Protein AF-A0A177CTR8-F1 (afdb_monomer_lite)

Structure (mmCIF, N/CA/C/O backbone):
data_AF-A0A177CTR8-F1
#
_entry.id   AF-A0A177CTR8-F1
#
loop_
_atom_site.group_PDB
_atom_site.id
_atom_site.type_symbol
_atom_site.label_atom_id
_atom_site.label_alt_id
_atom_site.label_comp_id
_atom_site.label_asym_id
_atom_site.label_entity_id
_atom_site.label_seq_id
_atom_site.pdbx_PDB_ins_code
_atom_site.Cartn_x
_atom_site.Cartn_y
_atom_site.Cartn_z
_atom_site.occupancy
_atom_site.B_iso_or_equiv
_atom_site.auth_seq_id
_atom_site.auth_comp_id
_atom_site.auth_asym_id
_atom_site.auth_atom_id
_atom_site.pdbx_PDB_model_num
ATOM 1 N N . MET A 1 1 ? 15.525 -10.770 25.188 1.00 41.91 1 MET A N 1
ATOM 2 C CA . MET A 1 1 ? 14.338 -11.305 24.487 1.00 41.91 1 MET A CA 1
ATOM 3 C C . MET A 1 1 ? 14.852 -12.092 23.298 1.00 41.91 1 MET A C 1
ATOM 5 O O . MET A 1 1 ? 15.581 -11.518 22.503 1.00 41.91 1 MET A O 1
ATOM 9 N N . GLY A 1 2 ? 14.626 -13.407 23.264 1.00 43.25 2 GLY A N 1
ATOM 10 C CA . GLY A 1 2 ? 15.139 -14.265 22.193 1.00 43.25 2 GLY A CA 1
ATOM 11 C C . GLY A 1 2 ? 14.388 -13.997 20.893 1.00 43.25 2 GLY A C 1
ATOM 12 O O . GLY A 1 2 ? 13.162 -14.033 20.890 1.00 43.25 2 GLY A O 1
ATOM 13 N N . SER A 1 3 ? 15.123 -13.700 19.820 1.00 42.25 3 SER A N 1
ATOM 14 C CA . SER A 1 3 ? 14.582 -13.642 18.462 1.00 42.25 3 SER A CA 1
ATOM 15 C C . SER A 1 3 ? 14.074 -15.038 18.101 1.00 42.25 3 SER A C 1
ATOM 17 O O . SER A 1 3 ? 14.869 -15.968 17.951 1.00 42.25 3 SER A O 1
ATOM 19 N N . LEU A 1 4 ? 12.752 -15.217 18.066 1.00 45.62 4 LEU A N 1
ATOM 20 C CA . LEU A 1 4 ? 12.145 -16.454 17.583 1.00 45.62 4 LEU A CA 1
ATOM 21 C C . LEU A 1 4 ? 12.487 -16.583 16.096 1.00 45.62 4 LEU A C 1
ATOM 23 O O . LEU A 1 4 ? 12.184 -15.675 15.313 1.00 45.62 4 LEU A O 1
ATOM 27 N N . ARG A 1 5 ? 13.137 -17.696 15.730 1.00 48.59 5 ARG A N 1
ATOM 28 C CA . ARG A 1 5 ? 13.478 -18.020 14.340 1.00 48.59 5 ARG A CA 1
ATOM 29 C C . ARG A 1 5 ? 12.219 -17.930 13.476 1.00 48.59 5 ARG A C 1
ATOM 31 O O . ARG A 1 5 ? 11.154 -18.395 13.878 1.00 48.59 5 ARG A O 1
ATOM 38 N N . LEU A 1 6 ? 12.357 -17.302 12.307 1.00 50.59 6 LEU A N 1
ATOM 39 C CA . LEU A 1 6 ? 11.278 -17.082 11.335 1.00 50.59 6 LEU A CA 1
ATOM 40 C C . LEU A 1 6 ? 10.520 -18.384 11.008 1.00 50.59 6 LEU A C 1
ATOM 42 O O . LEU A 1 6 ? 9.308 -18.353 10.830 1.00 50.59 6 LEU A O 1
ATOM 46 N N . ASP A 1 7 ? 11.218 -19.517 11.055 1.00 44.97 7 ASP A N 1
ATOM 47 C CA . ASP A 1 7 ? 10.747 -20.860 10.700 1.00 44.97 7 ASP A CA 1
ATOM 48 C C . ASP A 1 7 ? 9.662 -21.432 11.645 1.00 44.97 7 ASP A C 1
ATOM 50 O O . ASP A 1 7 ? 8.918 -22.329 11.257 1.00 44.97 7 ASP A O 1
ATOM 54 N N . GLU A 1 8 ? 9.533 -20.918 12.878 1.00 47.25 8 GLU A N 1
ATOM 55 C CA . GLU A 1 8 ? 8.491 -21.337 13.841 1.00 47.25 8 GLU A CA 1
ATOM 56 C C . GLU A 1 8 ? 7.219 -20.473 13.782 1.00 47.25 8 GLU A C 1
ATOM 58 O O . GLU A 1 8 ? 6.214 -20.770 14.438 1.00 47.25 8 GLU A O 1
ATOM 63 N N . ARG A 1 9 ? 7.216 -19.400 12.983 1.00 54.41 9 ARG A N 1
ATOM 64 C CA . ARG A 1 9 ? 6.023 -18.576 12.757 1.00 54.41 9 ARG A CA 1
ATOM 65 C C . ARG A 1 9 ? 5.163 -19.307 11.737 1.00 54.41 9 ARG A C 1
ATOM 67 O O . ARG A 1 9 ? 5.423 -19.177 10.551 1.00 54.41 9 ARG A O 1
ATOM 74 N N . GLY A 1 10 ? 4.184 -20.084 12.216 1.00 46.47 10 GLY A N 1
ATOM 75 C CA . GLY A 1 10 ? 3.237 -20.873 11.414 1.00 46.47 10 GLY A CA 1
ATOM 76 C C . GLY A 1 10 ? 3.102 -20.361 9.982 1.00 46.47 10 GLY A C 1
ATOM 77 O O . GLY A 1 10 ? 2.562 -19.276 9.765 1.00 46.47 10 GLY A O 1
ATOM 78 N N . VAL A 1 11 ? 3.698 -21.125 9.065 1.00 40.34 11 VAL A N 1
ATOM 79 C CA . VAL A 1 11 ? 3.915 -20.802 7.657 1.00 40.34 11 VAL A CA 1
ATOM 80 C C . VAL A 1 11 ? 2.638 -20.216 7.061 1.00 40.34 11 VAL A C 1
ATOM 82 O O . VAL A 1 11 ? 1.641 -20.908 6.865 1.00 40.34 11 VAL A O 1
ATOM 85 N N . THR A 1 12 ? 2.650 -18.912 6.809 1.00 54.19 12 THR A N 1
ATOM 86 C CA . THR A 1 12 ? 1.655 -18.281 5.947 1.00 54.19 12 THR A CA 1
ATOM 87 C C . THR A 1 12 ? 2.310 -18.180 4.575 1.00 54.19 12 THR A C 1
ATOM 89 O O . THR A 1 12 ? 2.972 -17.195 4.280 1.00 54.19 12 THR A O 1
ATOM 92 N N . ASP A 1 13 ? 2.161 -19.226 3.753 1.00 66.62 13 ASP A N 1
ATOM 93 C CA . ASP A 1 13 ? 2.791 -19.402 2.422 1.00 66.62 13 ASP A CA 1
ATOM 94 C C . ASP A 1 13 ? 2.473 -18.295 1.388 1.00 66.62 13 ASP A C 1
ATOM 96 O O . ASP A 1 13 ? 2.841 -18.391 0.220 1.00 66.62 13 ASP A O 1
ATOM 100 N N . TYR A 1 14 ? 1.762 -17.237 1.776 1.00 85.06 14 TYR A N 1
ATOM 101 C CA . TYR A 1 14 ? 1.274 -16.221 0.849 1.00 85.06 14 TYR A CA 1
ATOM 102 C C . TYR A 1 14 ? 2.347 -15.209 0.446 1.00 85.06 14 TYR A C 1
ATOM 104 O O . TYR A 1 14 ? 2.361 -14.767 -0.703 1.00 85.06 14 TYR A O 1
ATOM 112 N N . PHE A 1 15 ? 3.241 -14.836 1.368 1.00 92.88 15 PHE A N 1
ATOM 113 C CA . PHE A 1 15 ? 4.254 -13.813 1.115 1.00 92.88 15 PHE A CA 1
ATOM 114 C C . PHE A 1 15 ? 5.613 -14.224 1.677 1.00 92.88 15 PHE A C 1
ATOM 116 O O . PHE A 1 15 ? 5.735 -14.611 2.836 1.00 92.88 15 PHE A O 1
ATOM 123 N N . ASP A 1 16 ? 6.641 -14.086 0.849 1.00 93.12 16 ASP A N 1
ATOM 124 C CA . ASP A 1 16 ? 8.035 -14.242 1.225 1.00 93.12 16 ASP A CA 1
ATOM 125 C C . ASP A 1 16 ? 8.561 -12.911 1.768 1.00 93.12 16 ASP A C 1
ATOM 127 O O . ASP A 1 16 ? 8.635 -11.907 1.056 1.00 93.12 16 ASP A O 1
ATOM 131 N N . SER A 1 17 ? 8.968 -12.903 3.037 1.00 91.88 17 SER A N 1
ATOM 132 C CA . SER A 1 17 ? 9.530 -11.714 3.679 1.00 91.88 17 SER A CA 1
ATOM 133 C C . SER A 1 17 ? 10.844 -11.240 3.051 1.00 91.88 17 SER A C 1
ATOM 135 O O . SER A 1 17 ? 11.246 -10.108 3.320 1.00 91.88 17 SER A O 1
ATOM 137 N N . HIS A 1 18 ? 11.512 -12.082 2.255 1.00 91.69 18 HIS A N 1
ATOM 138 C CA . HIS A 1 18 ? 12.750 -11.775 1.528 1.00 91.69 18 HIS A CA 1
ATOM 139 C C . HIS A 1 18 ? 12.497 -11.255 0.110 1.00 91.69 18 HIS A C 1
ATOM 141 O O . HIS A 1 18 ? 13.439 -11.041 -0.644 1.00 91.69 18 HIS A O 1
ATOM 147 N N . SER A 1 19 ? 11.240 -11.017 -0.255 1.00 94.00 19 SER A N 1
ATOM 148 C CA . SER A 1 19 ? 10.868 -10.485 -1.558 1.00 94.00 19 SER A CA 1
ATOM 149 C C . SER A 1 19 ? 10.281 -9.078 -1.433 1.00 94.00 19 SER A C 1
ATOM 151 O O . SER A 1 19 ? 9.588 -8.745 -0.467 1.00 94.00 19 SER A O 1
ATOM 153 N N . PHE A 1 20 ? 10.526 -8.245 -2.445 1.00 95.00 20 PHE A N 1
ATOM 154 C CA . PHE A 1 20 ? 9.774 -7.008 -2.640 1.00 95.00 20 PHE A CA 1
ATOM 155 C C . PHE A 1 20 ? 8.562 -7.243 -3.528 1.00 95.00 20 PHE A C 1
ATOM 157 O O . PHE A 1 20 ? 8.603 -8.014 -4.486 1.00 95.00 20 PHE A O 1
ATOM 164 N N . TYR A 1 21 ? 7.500 -6.512 -3.228 1.00 96.56 21 TYR A N 1
ATOM 165 C CA . TYR A 1 21 ? 6.224 -6.568 -3.911 1.00 96.56 21 TYR A CA 1
ATOM 166 C C . TYR A 1 21 ? 5.848 -5.195 -4.451 1.00 96.56 21 TYR A C 1
ATOM 168 O O . TYR A 1 21 ? 6.150 -4.165 -3.846 1.00 96.56 21 TYR A O 1
ATOM 176 N N . ARG A 1 22 ? 5.136 -5.197 -5.573 1.00 96.06 22 ARG A N 1
ATOM 177 C CA . ARG A 1 22 ? 4.414 -4.044 -6.108 1.00 96.06 22 ARG A CA 1
ATOM 178 C C . ARG A 1 22 ? 2.923 -4.274 -5.943 1.00 96.06 22 ARG A C 1
ATOM 180 O O . ARG A 1 22 ? 2.436 -5.385 -6.149 1.00 96.06 22 ARG A O 1
ATOM 187 N N . PHE A 1 23 ? 2.217 -3.215 -5.578 1.00 97.44 23 PHE A N 1
ATOM 188 C CA . PHE A 1 23 ? 0.780 -3.233 -5.343 1.00 97.44 23 PHE A CA 1
ATOM 189 C C . PHE A 1 23 ? 0.105 -2.558 -6.530 1.00 97.44 23 PHE A C 1
ATOM 191 O O . PHE A 1 23 ? 0.207 -1.343 -6.690 1.00 97.44 23 PHE A O 1
ATOM 198 N N . HIS A 1 24 ? -0.568 -3.348 -7.355 1.00 96.56 24 HIS A N 1
ATOM 199 C CA . HIS A 1 24 ? -1.313 -2.886 -8.516 1.00 96.56 24 HIS A CA 1
ATOM 200 C C . HIS A 1 24 ? -2.795 -2.855 -8.174 1.00 96.56 24 HIS A C 1
ATOM 202 O O . HIS A 1 24 ? -3.354 -3.825 -7.661 1.00 96.56 24 HIS A O 1
ATOM 208 N N . HIS A 1 25 ? -3.467 -1.753 -8.475 1.00 95.69 25 HIS A N 1
ATOM 209 C CA . HIS A 1 25 ? -4.914 -1.724 -8.324 1.00 95.69 25 HIS A CA 1
ATOM 210 C C . HIS A 1 25 ? -5.571 -2.468 -9.492 1.00 95.69 25 HIS A C 1
ATOM 212 O O . HIS A 1 25 ? -5.227 -2.226 -10.651 1.00 95.69 25 HIS A O 1
ATOM 218 N N . ARG A 1 26 ? -6.565 -3.329 -9.229 1.00 94.31 26 ARG A N 1
ATOM 219 C CA . ARG A 1 26 ? -7.184 -4.165 -10.277 1.00 94.31 26 ARG A CA 1
ATOM 220 C C . ARG A 1 26 ? -7.717 -3.358 -11.464 1.00 94.31 26 ARG A C 1
ATOM 222 O O . ARG A 1 26 ? -7.512 -3.748 -12.608 1.00 94.31 26 ARG A O 1
ATOM 229 N N . ASN A 1 27 ? -8.368 -2.224 -11.202 1.00 93.81 27 ASN A N 1
ATOM 230 C CA . ASN A 1 27 ? -8.943 -1.385 -12.264 1.00 93.81 27 ASN A CA 1
ATOM 231 C C . ASN A 1 27 ? -7.911 -0.445 -12.909 1.00 93.81 27 ASN A C 1
ATOM 233 O O . ASN A 1 27 ? -8.238 0.268 -13.855 1.00 93.81 27 ASN A O 1
ATOM 237 N N . ARG A 1 28 ? -6.680 -0.405 -12.384 1.00 94.69 28 ARG A N 1
ATOM 238 C CA . ARG A 1 28 ? -5.567 0.405 -12.894 1.00 94.69 28 ARG A CA 1
ATOM 239 C C . ARG A 1 28 ? -4.270 -0.419 -12.870 1.00 94.69 28 ARG A C 1
ATOM 241 O O . ARG A 1 28 ? -3.342 -0.080 -12.143 1.00 94.69 28 ARG A O 1
ATOM 248 N N . PRO A 1 29 ? -4.180 -1.503 -13.663 1.00 94.00 29 PRO A N 1
ATOM 249 C CA . PRO A 1 29 ? -3.076 -2.465 -13.569 1.00 94.00 29 PRO A CA 1
ATOM 250 C C . PRO A 1 29 ? -1.707 -1.866 -13.928 1.00 94.00 29 PRO A C 1
ATOM 252 O O . PRO A 1 29 ? -0.675 -2.399 -13.535 1.00 94.00 29 PRO A O 1
ATOM 255 N N . ASN A 1 30 ? -1.688 -0.741 -14.647 1.00 95.00 30 ASN A N 1
ATOM 256 C CA . ASN A 1 30 ? -0.463 -0.033 -15.026 1.00 95.00 30 ASN A CA 1
ATOM 257 C C . ASN A 1 30 ? 0.005 0.983 -13.972 1.00 95.00 30 ASN A C 1
ATOM 259 O O . ASN A 1 30 ? 0.997 1.677 -14.206 1.00 95.00 30 ASN A O 1
ATOM 26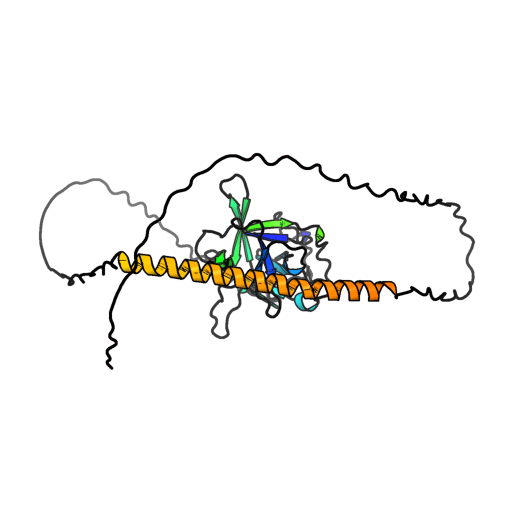3 N N . GLU A 1 31 ? -0.712 1.112 -12.856 1.00 95.56 31 GLU A N 1
ATOM 264 C CA . GLU A 1 31 ? -0.355 1.994 -11.749 1.00 95.56 31 GLU A CA 1
ATOM 265 C C . GLU A 1 31 ? 0.045 1.173 -10.523 1.00 95.56 31 GLU A C 1
ATOM 267 O O . GLU A 1 31 ? -0.577 0.151 -10.218 1.00 95.56 31 GLU A O 1
ATOM 272 N N . THR A 1 32 ? 1.081 1.629 -9.822 1.00 96.31 32 THR A N 1
ATOM 273 C CA . THR A 1 32 ? 1.591 1.010 -8.595 1.00 96.31 32 THR A CA 1
ATOM 274 C C . THR A 1 32 ? 1.430 1.951 -7.411 1.00 96.31 32 THR A C 1
ATOM 276 O O . THR A 1 32 ? 1.483 3.170 -7.567 1.00 96.31 32 THR A O 1
ATOM 279 N N . LEU A 1 33 ? 1.233 1.376 -6.223 1.00 96.62 33 LEU A N 1
ATOM 280 C CA . LEU A 1 33 ? 1.309 2.105 -4.959 1.00 96.62 33 LEU A CA 1
ATOM 281 C C . LEU A 1 33 ? 2.755 2.550 -4.704 1.00 96.62 33 LEU A C 1
ATOM 283 O O . LEU A 1 33 ? 3.663 1.713 -4.736 1.00 96.62 33 LEU A O 1
ATOM 287 N N . LEU A 1 34 ? 2.972 3.819 -4.370 1.00 95.12 34 LEU A N 1
ATOM 288 C CA . LEU A 1 34 ? 4.293 4.347 -4.015 1.00 95.12 34 LEU A CA 1
ATOM 289 C C . LEU A 1 34 ? 4.252 5.364 -2.887 1.00 95.12 34 LEU A C 1
ATOM 291 O O . LEU A 1 34 ? 3.217 5.952 -2.592 1.00 95.12 34 LEU A O 1
ATOM 295 N N . ILE A 1 35 ? 5.426 5.632 -2.330 1.00 93.31 35 ILE A N 1
ATOM 296 C CA . ILE A 1 35 ? 5.652 6.789 -1.465 1.00 93.31 35 ILE A CA 1
ATOM 297 C C . ILE A 1 35 ? 5.981 8.013 -2.314 1.00 93.31 35 ILE A C 1
ATOM 299 O O . ILE A 1 35 ? 6.920 7.974 -3.115 1.00 93.31 35 ILE A O 1
ATOM 303 N N . THR A 1 36 ? 5.254 9.106 -2.102 1.00 90.56 36 THR A N 1
ATOM 304 C CA . THR A 1 36 ? 5.582 10.421 -2.658 1.00 90.56 36 THR A CA 1
ATOM 305 C C . THR A 1 36 ? 6.572 11.166 -1.764 1.00 90.56 36 THR A C 1
ATOM 307 O O . THR A 1 36 ? 6.562 11.017 -0.541 1.00 90.56 36 THR A O 1
ATOM 310 N N . ASP A 1 37 ? 7.420 11.998 -2.366 1.00 78.88 37 ASP A N 1
ATOM 311 C CA . ASP A 1 37 ? 8.443 12.754 -1.642 1.00 78.88 37 ASP A CA 1
ATOM 312 C C . ASP A 1 37 ? 7.850 13.651 -0.531 1.00 78.88 37 ASP A C 1
ATOM 314 O O . ASP A 1 37 ? 6.757 14.198 -0.668 1.00 78.88 37 ASP A O 1
ATOM 318 N N . GLY A 1 38 ? 8.605 13.851 0.557 1.00 75.56 38 GLY A N 1
ATOM 319 C CA . GLY A 1 38 ? 8.343 14.884 1.571 1.00 75.56 38 GLY A CA 1
ATOM 320 C C . GLY A 1 38 ? 7.803 14.360 2.900 1.00 75.56 38 GLY A C 1
ATOM 321 O O . GLY A 1 38 ? 8.522 14.410 3.893 1.00 75.56 38 GLY A O 1
ATOM 322 N N . ASP A 1 39 ? 6.582 13.820 2.910 1.00 86.06 39 ASP A N 1
ATOM 323 C CA . ASP A 1 39 ? 5.820 13.613 4.159 1.00 86.06 39 ASP A CA 1
ATOM 324 C C . ASP A 1 39 ? 5.376 12.160 4.410 1.00 86.06 39 ASP A C 1
ATOM 326 O O . ASP A 1 39 ? 4.610 11.882 5.334 1.00 86.06 39 ASP A O 1
ATOM 330 N N . GLY A 1 40 ? 5.847 11.211 3.595 1.00 90.62 40 GLY A N 1
ATOM 331 C CA . GLY A 1 40 ? 5.395 9.815 3.681 1.00 90.62 40 GLY A CA 1
ATOM 332 C C . GLY A 1 40 ? 3.990 9.604 3.143 1.00 90.62 40 GLY A C 1
ATOM 333 O O . GLY A 1 40 ? 3.383 8.569 3.407 1.00 90.62 40 GLY A O 1
ATOM 334 N N . ASP A 1 41 ? 3.478 10.566 2.383 1.00 94.06 41 ASP A N 1
ATOM 335 C CA . ASP A 1 41 ? 2.244 10.398 1.638 1.00 94.06 41 ASP A CA 1
ATOM 336 C C . ASP A 1 41 ? 2.389 9.275 0.607 1.00 94.06 41 ASP A C 1
ATOM 338 O O . ASP A 1 41 ? 3.485 8.948 0.139 1.00 94.06 41 ASP A O 1
ATOM 342 N N . VAL A 1 42 ? 1.262 8.639 0.310 1.00 95.06 42 VAL A N 1
ATOM 343 C CA . VAL A 1 42 ? 1.188 7.482 -0.575 1.00 95.06 42 VAL A CA 1
ATOM 344 C C . VAL A 1 42 ? 0.223 7.796 -1.702 1.00 95.06 42 VAL A C 1
ATOM 346 O O . VAL A 1 42 ? -0.858 8.340 -1.469 1.00 95.06 42 VAL A O 1
ATOM 349 N N . ASP A 1 43 ? 0.623 7.450 -2.918 1.00 95.19 43 ASP A N 1
ATOM 350 C CA . ASP A 1 43 ? -0.139 7.735 -4.129 1.00 95.19 43 ASP A CA 1
ATOM 351 C C . ASP A 1 43 ? -0.056 6.570 -5.127 1.00 95.19 43 ASP A C 1
ATOM 353 O O . ASP A 1 43 ? 0.695 5.608 -4.926 1.00 95.19 43 ASP A O 1
ATOM 357 N N . MET A 1 44 ? -0.845 6.659 -6.194 1.00 95.25 44 MET A N 1
ATOM 358 C CA . MET A 1 44 ? -0.759 5.793 -7.366 1.00 95.25 44 MET A CA 1
ATOM 359 C C . MET A 1 44 ? -0.054 6.538 -8.497 1.00 95.25 44 MET A C 1
ATOM 361 O O . MET A 1 44 ? -0.444 7.646 -8.859 1.00 95.25 44 MET A O 1
ATOM 365 N N . MET A 1 45 ? 0.946 5.924 -9.127 1.00 92.31 45 MET A N 1
ATOM 366 C CA . MET A 1 45 ? 1.509 6.464 -10.369 1.00 92.31 45 MET A CA 1
ATOM 367 C C . MET A 1 45 ? 1.693 5.382 -11.413 1.00 92.31 45 MET A C 1
ATOM 369 O O . MET A 1 45 ? 1.820 4.201 -11.097 1.00 92.31 45 MET A O 1
ATOM 373 N N . THR A 1 46 ? 1.762 5.806 -12.674 1.00 90.75 46 THR A N 1
ATOM 374 C CA . THR A 1 46 ? 2.126 4.911 -13.767 1.00 90.75 46 THR A CA 1
ATOM 375 C C . THR A 1 46 ? 3.496 4.305 -13.506 1.00 90.75 46 THR A C 1
ATOM 377 O O . THR A 1 46 ? 4.458 5.027 -13.236 1.00 90.75 46 THR A O 1
ATOM 380 N N . PHE A 1 47 ? 3.548 2.985 -13.640 1.00 78.38 47 PHE A N 1
ATOM 381 C CA . PHE A 1 47 ? 4.728 2.157 -13.477 1.00 78.38 47 PHE A CA 1
ATOM 382 C C . PHE A 1 47 ? 6.018 2.839 -13.964 1.00 78.38 47 PHE A C 1
ATOM 384 O O . PHE A 1 47 ? 6.144 3.234 -15.128 1.00 78.38 47 PHE A O 1
ATOM 391 N N . ASN A 1 48 ? 6.990 2.948 -13.062 1.00 76.38 48 ASN A N 1
ATOM 392 C CA . ASN A 1 48 ? 8.345 3.393 -13.359 1.00 76.38 48 ASN A CA 1
ATOM 393 C C . ASN A 1 48 ? 9.316 2.556 -12.528 1.00 76.38 48 ASN A C 1
ATOM 395 O O . ASN A 1 48 ? 8.947 2.076 -11.472 1.00 76.38 48 ASN A O 1
ATOM 399 N N . ILE A 1 49 ? 10.567 2.421 -12.956 1.00 74.94 49 ILE A N 1
ATOM 400 C CA . ILE A 1 49 ? 11.602 1.612 -12.293 1.00 74.94 49 ILE A CA 1
ATOM 401 C C . ILE A 1 49 ? 12.147 2.342 -11.045 1.00 74.94 49 ILE A C 1
ATOM 403 O O . ILE A 1 49 ? 13.352 2.540 -10.893 1.00 74.94 49 ILE A O 1
ATOM 407 N N . SER A 1 50 ? 11.254 2.834 -10.184 1.00 83.12 50 SER A N 1
ATOM 408 C CA . SER A 1 50 ? 11.594 3.574 -8.971 1.00 83.12 50 SER A CA 1
ATOM 409 C C . SER A 1 50 ? 11.751 2.626 -7.785 1.00 83.12 50 SER A C 1
ATOM 411 O O . SER A 1 50 ? 11.103 1.587 -7.697 1.00 83.12 50 SER A O 1
ATOM 413 N N . SER A 1 51 ? 12.588 3.005 -6.824 1.00 88.06 51 SER A N 1
ATOM 414 C CA . SER A 1 51 ? 12.673 2.334 -5.527 1.00 88.06 51 SER A CA 1
ATOM 415 C C . SER A 1 51 ? 11.386 2.497 -4.707 1.00 88.06 51 SER A C 1
ATOM 417 O O . SER A 1 51 ? 11.029 1.581 -3.972 1.00 88.06 51 SER A O 1
ATOM 419 N N . SER A 1 52 ? 10.669 3.614 -4.869 1.00 91.12 52 SER A N 1
ATOM 420 C CA . SER A 1 52 ? 9.519 4.014 -4.038 1.00 91.12 52 SER A CA 1
ATOM 421 C C . SER A 1 52 ? 8.248 3.170 -4.197 1.00 91.12 52 SER A C 1
ATOM 423 O O . SER A 1 52 ? 7.343 3.297 -3.379 1.00 91.12 52 SER A O 1
ATOM 425 N N . GLU A 1 53 ? 8.175 2.319 -5.221 1.00 93.62 53 GLU A N 1
ATOM 426 C CA . GLU A 1 53 ? 7.046 1.410 -5.491 1.00 93.62 53 GLU A CA 1
ATOM 427 C C . GLU A 1 53 ? 7.263 -0.015 -4.951 1.00 93.62 53 GLU A C 1
ATOM 429 O O . GLU A 1 53 ? 6.417 -0.891 -5.136 1.00 93.62 53 GLU A O 1
ATOM 434 N N . ASN A 1 54 ? 8.411 -0.272 -4.315 1.00 94.62 54 ASN A N 1
ATOM 435 C CA . ASN A 1 54 ? 8.766 -1.591 -3.805 1.00 94.62 54 ASN A CA 1
ATOM 436 C C . ASN A 1 54 ? 8.466 -1.679 -2.315 1.00 94.62 54 ASN A C 1
ATOM 438 O O . ASN A 1 54 ? 8.914 -0.847 -1.524 1.00 94.62 54 ASN A O 1
ATOM 442 N N . TRP A 1 55 ? 7.745 -2.724 -1.933 1.00 96.19 55 TRP A N 1
ATOM 443 C CA . TRP A 1 55 ? 7.247 -2.912 -0.580 1.00 96.19 55 TRP A CA 1
ATOM 444 C C . TRP A 1 55 ? 7.593 -4.309 -0.080 1.00 96.19 55 TRP A C 1
ATOM 446 O O . TRP A 1 55 ? 7.302 -5.306 -0.733 1.00 96.19 55 TRP A O 1
ATOM 456 N N . GLN A 1 56 ? 8.209 -4.395 1.089 1.00 95.75 56 GLN A N 1
ATOM 457 C CA . GLN A 1 56 ? 8.388 -5.647 1.805 1.00 95.75 56 GLN A CA 1
ATOM 458 C C . GLN A 1 56 ? 7.131 -5.935 2.630 1.00 95.75 56 GLN A C 1
ATOM 460 O O . GLN A 1 56 ? 6.585 -5.047 3.294 1.00 95.75 56 GLN A O 1
ATOM 465 N N . ILE A 1 57 ? 6.702 -7.193 2.628 1.00 96.44 57 ILE A N 1
ATOM 466 C CA . ILE A 1 57 ? 5.579 -7.672 3.431 1.00 96.44 57 ILE A CA 1
ATOM 467 C C . ILE A 1 57 ? 6.146 -8.534 4.554 1.00 96.44 57 ILE A C 1
ATOM 469 O O . ILE A 1 57 ? 6.724 -9.590 4.314 1.00 96.44 57 ILE A O 1
ATOM 473 N N . TYR A 1 58 ? 6.011 -8.063 5.789 1.00 94.94 58 TYR A N 1
ATOM 474 C CA . TYR A 1 58 ? 6.610 -8.693 6.962 1.00 94.94 58 TYR A CA 1
ATOM 475 C C . TYR A 1 58 ? 5.535 -9.235 7.905 1.00 94.94 58 TYR A C 1
ATOM 477 O O . TYR A 1 58 ? 4.616 -8.507 8.280 1.00 94.94 58 TYR A O 1
ATOM 485 N N . TYR A 1 59 ? 5.652 -10.503 8.305 1.00 94.31 59 TYR A N 1
ATOM 486 C CA . TYR A 1 59 ? 4.691 -11.170 9.185 1.00 94.31 59 TYR A CA 1
ATOM 487 C C . TYR A 1 59 ? 5.175 -11.239 10.633 1.00 94.31 59 TYR A C 1
ATOM 489 O O . TYR A 1 59 ? 6.264 -11.742 10.931 1.00 94.31 59 TYR A O 1
ATOM 497 N N . GLN A 1 60 ? 4.320 -10.810 11.557 1.00 93.50 60 GLN A N 1
ATOM 498 C CA . GLN A 1 60 ? 4.567 -10.916 12.990 1.00 93.50 60 GLN A CA 1
ATOM 499 C C . GLN A 1 60 ? 3.243 -11.144 13.725 1.00 93.50 60 GLN A C 1
ATOM 501 O O . GLN A 1 60 ? 2.317 -10.342 13.636 1.00 93.50 60 GLN A O 1
ATOM 506 N N . GLN A 1 61 ? 3.165 -12.253 14.469 1.00 92.38 61 GLN A N 1
ATOM 507 C CA . GLN A 1 61 ? 2.069 -12.565 15.400 1.00 92.38 61 GLN A CA 1
ATOM 508 C C . GLN A 1 61 ? 0.650 -12.453 14.793 1.00 92.38 61 GLN A C 1
ATOM 510 O O . GLN A 1 61 ? -0.253 -11.874 15.396 1.00 92.38 61 GLN A O 1
ATOM 515 N N . GLY A 1 62 ? 0.420 -13.000 13.593 1.00 91.19 62 GLY A N 1
ATOM 516 C CA . GLY A 1 62 ? -0.919 -12.986 12.979 1.00 91.19 62 GLY A CA 1
ATOM 517 C C . GLY A 1 62 ? -1.290 -11.679 12.284 1.00 91.19 62 GLY A C 1
ATOM 518 O O . GLY A 1 62 ? -2.464 -11.465 11.968 1.00 91.19 62 GLY A O 1
ATOM 519 N N . ARG A 1 63 ? -0.327 -10.777 12.087 1.00 94.94 63 ARG A N 1
ATOM 520 C CA . ARG A 1 63 ? -0.515 -9.487 11.422 1.00 94.94 63 ARG A CA 1
ATOM 521 C C . ARG A 1 63 ? 0.618 -9.219 10.451 1.00 94.94 63 ARG A C 1
ATOM 523 O O . ARG A 1 63 ? 1.742 -9.688 10.633 1.00 94.94 63 ARG A O 1
ATOM 530 N N . TRP A 1 64 ? 0.296 -8.438 9.431 1.00 96.56 64 TRP A N 1
ATOM 531 C CA . TRP A 1 64 ? 1.231 -8.053 8.392 1.00 96.56 64 TRP A CA 1
ATOM 532 C C . TRP A 1 64 ? 1.642 -6.594 8.538 1.00 96.56 64 TRP A C 1
ATOM 534 O O . TRP A 1 64 ? 0.852 -5.737 8.933 1.00 96.56 64 TRP A O 1
ATOM 544 N N . PHE A 1 65 ? 2.884 -6.316 8.180 1.00 97.00 65 PHE A N 1
ATOM 545 C CA . PHE A 1 65 ? 3.493 -4.997 8.165 1.00 97.00 65 PHE A CA 1
ATOM 546 C C . PHE A 1 65 ? 3.971 -4.733 6.740 1.00 97.00 65 PHE A C 1
ATOM 548 O O . PHE A 1 65 ? 4.610 -5.593 6.137 1.00 97.00 65 PHE A O 1
ATOM 555 N N . ILE A 1 66 ? 3.658 -3.559 6.198 1.00 97.44 66 ILE A N 1
ATOM 556 C CA . ILE A 1 66 ? 4.026 -3.178 4.831 1.00 97.44 66 ILE A CA 1
ATOM 557 C C . ILE A 1 66 ? 5.135 -2.135 4.943 1.00 97.44 66 ILE A C 1
ATOM 559 O O . ILE A 1 66 ? 4.892 -1.015 5.396 1.00 97.44 66 ILE A O 1
ATOM 563 N N . ARG A 1 67 ? 6.365 -2.513 4.605 1.00 95.62 67 ARG A N 1
ATOM 564 C CA . ARG A 1 67 ? 7.566 -1.683 4.779 1.00 95.62 67 ARG A CA 1
ATOM 565 C C . ARG A 1 67 ? 8.051 -1.213 3.413 1.00 95.62 67 ARG A C 1
ATOM 567 O O . ARG A 1 67 ? 8.104 -2.029 2.497 1.00 95.62 67 ARG A O 1
ATOM 574 N N . PRO A 1 68 ? 8.392 0.064 3.231 1.00 94.31 68 PRO A N 1
ATOM 575 C CA . PRO A 1 68 ? 8.925 0.503 1.958 1.00 94.31 68 PRO A CA 1
ATOM 576 C C . PRO A 1 68 ? 10.351 0.018 1.744 1.00 94.31 68 PRO A C 1
ATOM 578 O O . PRO A 1 68 ? 11.121 -0.174 2.688 1.00 94.31 68 PRO A O 1
ATOM 581 N N . TYR A 1 69 ? 10.730 -0.107 0.481 1.00 90.25 69 TYR A N 1
ATOM 582 C CA . TYR A 1 69 ? 12.117 -0.285 0.103 1.00 90.25 69 TYR A CA 1
ATOM 583 C C . TYR A 1 69 ? 12.903 1.000 0.368 1.00 90.25 69 TYR A C 1
ATOM 585 O O . TYR A 1 69 ? 12.848 1.973 -0.386 1.00 90.25 69 TYR A O 1
ATOM 593 N N . ALA A 1 70 ? 13.681 0.996 1.442 1.00 80.19 70 ALA A N 1
ATOM 594 C CA . ALA A 1 70 ? 14.705 2.002 1.645 1.00 80.19 70 ALA A CA 1
ATOM 595 C C . ALA A 1 70 ? 15.948 1.605 0.832 1.00 80.19 70 ALA A C 1
ATOM 597 O O . ALA A 1 70 ? 16.719 0.734 1.210 1.00 80.19 70 ALA A O 1
ATOM 598 N N . SER A 1 71 ? 16.182 2.232 -0.320 1.00 76.44 71 SER A N 1
ATOM 599 C CA . SER A 1 71 ? 17.508 2.095 -0.941 1.00 76.44 71 SER A CA 1
ATOM 600 C C . SER A 1 71 ? 18.582 2.647 0.012 1.00 76.44 71 SER A C 1
ATOM 602 O O . SER A 1 71 ? 18.288 3.502 0.854 1.00 76.44 71 SER A O 1
ATOM 604 N N . SER A 1 72 ? 19.841 2.230 -0.143 1.00 60.56 72 SER A N 1
ATOM 605 C CA . SER A 1 72 ? 20.971 2.780 0.629 1.00 60.56 72 SER A CA 1
ATOM 606 C C . SER A 1 72 ? 21.058 4.312 0.576 1.00 60.56 72 SER A C 1
ATOM 608 O O . SER A 1 72 ? 21.559 4.937 1.508 1.00 60.56 72 SER A O 1
ATOM 610 N N . VAL A 1 73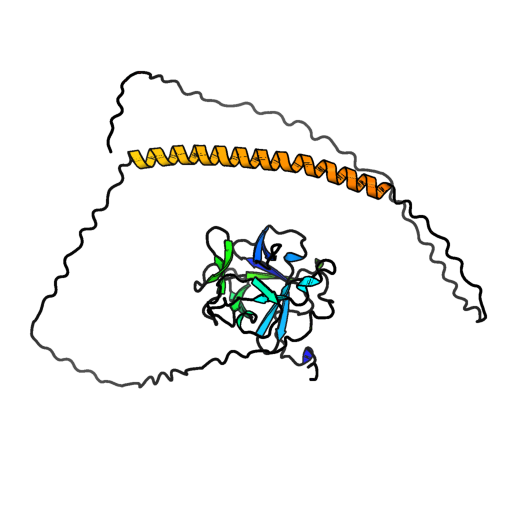 ? 20.531 4.920 -0.490 1.00 57.69 73 VAL A N 1
ATOM 611 C CA . VAL A 1 73 ? 20.508 6.371 -0.702 1.00 57.69 73 VAL A CA 1
ATOM 612 C C . VAL A 1 73 ? 19.510 7.069 0.223 1.00 57.69 73 VAL A C 1
ATOM 614 O O . VAL A 1 73 ? 19.746 8.203 0.630 1.00 57.69 73 VAL A O 1
ATOM 617 N N . VAL A 1 74 ? 18.417 6.401 0.604 1.00 72.12 74 VAL A N 1
ATOM 618 C CA . VAL A 1 74 ? 17.358 6.990 1.434 1.00 72.12 74 VAL A CA 1
ATOM 619 C C . VAL A 1 74 ? 17.252 6.244 2.762 1.00 72.12 74 VAL A C 1
ATOM 621 O O . VAL A 1 74 ? 16.219 5.687 3.131 1.00 72.12 74 VAL A O 1
ATOM 624 N N . GLN A 1 75 ? 18.367 6.258 3.498 1.00 72.75 75 GLN A N 1
ATOM 625 C CA . GLN A 1 75 ? 18.527 5.643 4.820 1.00 72.75 75 GLN A CA 1
ATOM 626 C C . GLN A 1 75 ? 17.411 6.030 5.808 1.00 72.75 75 GLN A C 1
ATOM 628 O O . GLN A 1 75 ? 17.096 5.254 6.708 1.00 72.75 75 GLN A O 1
ATOM 633 N N . SER A 1 76 ? 16.792 7.204 5.636 1.00 80.31 76 SER A N 1
ATOM 634 C CA . SER A 1 76 ? 15.739 7.701 6.521 1.00 80.31 76 SER A CA 1
ATOM 635 C C . SER A 1 76 ? 14.515 6.787 6.598 1.00 80.31 76 SER A C 1
ATOM 637 O O . SER A 1 76 ? 13.862 6.788 7.630 1.00 80.31 76 SER A O 1
ATOM 639 N N . TRP A 1 77 ? 14.212 5.978 5.575 1.00 86.75 77 TRP A N 1
ATOM 640 C CA . TRP A 1 77 ? 12.985 5.159 5.543 1.00 86.75 77 TRP A CA 1
ATOM 641 C C . TRP A 1 77 ? 13.127 3.773 6.164 1.00 86.75 77 TRP A C 1
ATOM 643 O O . TRP A 1 77 ? 12.146 3.038 6.248 1.00 86.75 77 TRP A O 1
ATOM 653 N N . LYS A 1 78 ? 14.324 3.401 6.622 1.00 88.12 78 LYS A N 1
ATOM 654 C CA . LYS A 1 78 ? 14.577 2.063 7.172 1.00 88.12 78 LYS A CA 1
ATOM 655 C C . LYS A 1 78 ? 13.709 1.737 8.382 1.00 88.12 78 LYS A C 1
ATOM 657 O O . LYS A 1 78 ? 13.357 0.585 8.593 1.00 88.12 78 LYS A O 1
ATOM 662 N N . ASP A 1 79 ? 13.357 2.747 9.167 1.00 91.62 79 ASP A N 1
ATOM 663 C CA . ASP A 1 79 ? 12.512 2.597 10.351 1.00 91.62 79 ASP A CA 1
ATOM 664 C C . ASP A 1 79 ? 11.064 2.994 10.082 1.00 91.62 79 ASP A C 1
ATOM 666 O O . ASP A 1 79 ? 10.377 3.416 11.006 1.00 91.62 79 ASP A O 1
ATOM 670 N N . TYR A 1 80 ? 10.596 2.926 8.838 1.00 94.62 80 TYR A N 1
ATOM 671 C CA . TYR A 1 80 ? 9.255 3.359 8.470 1.00 94.62 80 TYR A CA 1
ATOM 672 C C . TYR A 1 80 ? 8.418 2.204 7.922 1.00 94.62 80 TYR A C 1
ATOM 674 O O . TYR A 1 80 ? 8.928 1.178 7.480 1.00 94.62 80 TYR A O 1
ATOM 682 N N . GLN A 1 81 ? 7.102 2.369 7.971 1.00 96.62 81 GLN A N 1
ATOM 683 C CA . GLN A 1 81 ? 6.139 1.439 7.396 1.00 96.62 81 GLN A CA 1
ATOM 684 C C . GLN A 1 81 ? 4.808 2.130 7.112 1.00 96.62 81 GLN A C 1
ATOM 686 O O . GLN A 1 81 ? 4.492 3.171 7.694 1.00 96.62 81 GLN A O 1
ATOM 691 N N . LEU A 1 82 ? 4.009 1.514 6.250 1.00 97.69 82 LEU A N 1
ATOM 692 C CA . LEU A 1 82 ? 2.660 1.952 5.940 1.00 97.69 82 LEU A CA 1
ATOM 693 C C . LEU A 1 82 ? 1.745 1.797 7.161 1.00 97.69 82 LEU A C 1
ATOM 695 O O . LEU A 1 82 ? 1.734 0.752 7.824 1.00 97.69 82 LEU A O 1
ATOM 699 N N . GLY A 1 83 ? 0.932 2.813 7.418 1.00 97.69 83 GLY A N 1
ATOM 700 C CA . GLY A 1 83 ? -0.109 2.781 8.433 1.00 97.69 83 GLY A CA 1
ATOM 701 C C . GLY A 1 83 ? -1.158 3.872 8.251 1.00 97.69 83 GLY A C 1
ATOM 702 O O . GLY A 1 83 ? -1.053 4.730 7.380 1.00 97.69 83 GLY A O 1
ATOM 703 N N . LEU A 1 84 ? -2.163 3.849 9.114 1.00 97.38 84 LEU A N 1
ATOM 704 C CA . LEU A 1 84 ? -3.117 4.930 9.319 1.00 97.38 84 LEU A CA 1
ATOM 705 C C . LEU A 1 84 ? -2.687 5.735 10.539 1.00 97.38 84 LEU A C 1
ATOM 707 O O . LEU A 1 84 ? -2.378 5.164 11.588 1.00 97.38 84 LEU A O 1
ATOM 711 N N . MET A 1 85 ? -2.671 7.056 10.393 1.00 95.50 85 MET A N 1
ATOM 712 C CA . MET A 1 85 ? -2.293 7.962 11.472 1.00 95.50 85 MET A CA 1
ATOM 713 C C . MET A 1 85 ? -3.539 8.438 12.212 1.00 95.50 85 MET A C 1
ATOM 715 O O . MET A 1 85 ? -4.554 8.762 11.593 1.00 95.50 85 MET A O 1
ATOM 719 N N . GLN A 1 86 ? -3.452 8.475 13.539 1.00 94.75 86 GLN A N 1
ATOM 720 C CA . GLN A 1 86 ? -4.399 9.212 14.365 1.00 94.75 86 GLN A CA 1
ATOM 721 C C . GLN A 1 86 ? -3.904 10.645 14.510 1.00 94.75 86 GLN A C 1
ATOM 723 O O . GLN A 1 86 ? -2.714 10.861 14.742 1.00 94.75 86 GLN A O 1
ATOM 728 N N . ASP A 1 87 ? -4.802 11.614 14.364 1.00 92.06 87 ASP A N 1
ATOM 729 C CA . ASP A 1 87 ? -4.492 12.992 14.731 1.00 92.06 87 ASP A CA 1
ATOM 730 C C . ASP A 1 87 ? -4.402 13.150 16.262 1.00 92.06 87 ASP A C 1
ATOM 732 O O . ASP A 1 87 ? -4.698 12.232 17.031 1.00 92.06 87 ASP A O 1
ATOM 736 N N . GLU A 1 88 ? -4.012 14.337 16.727 1.00 91.38 88 GLU A N 1
ATOM 737 C CA . GLU A 1 88 ? -3.900 14.648 18.163 1.00 91.38 88 GLU A CA 1
ATOM 738 C C . GLU A 1 88 ? -5.227 14.505 18.931 1.00 91.38 88 GLU A C 1
ATOM 740 O O . GLU A 1 88 ? -5.234 14.412 20.157 1.00 91.38 88 GLU A O 1
ATOM 745 N N . LYS A 1 89 ? -6.360 14.484 18.220 1.00 92.19 89 LYS A N 1
ATOM 746 C CA . LYS A 1 89 ? -7.706 14.310 18.777 1.00 92.19 89 LYS A CA 1
ATOM 747 C C . LYS A 1 89 ? -8.158 12.846 18.740 1.00 92.19 89 LYS A C 1
ATOM 749 O O . LYS A 1 89 ? -9.279 12.554 19.152 1.00 92.19 89 LYS A O 1
ATOM 754 N N . GLY A 1 90 ? -7.312 11.936 18.256 1.00 91.06 90 GLY A N 1
ATOM 755 C CA . GLY A 1 90 ? -7.617 10.518 18.096 1.00 91.06 90 GLY A CA 1
ATOM 756 C C . GLY A 1 90 ? -8.471 10.192 16.869 1.00 91.06 90 GLY A C 1
ATOM 757 O O . GLY A 1 90 ? -8.901 9.046 16.726 1.00 91.06 90 GLY A O 1
ATOM 758 N N . ASN A 1 91 ? -8.726 11.150 15.972 1.00 93.69 91 ASN A N 1
ATOM 759 C CA . ASN A 1 91 ? -9.423 10.864 14.722 1.00 93.69 91 ASN A CA 1
ATOM 760 C C . ASN A 1 91 ? -8.496 10.069 13.807 1.00 93.69 91 ASN A C 1
ATOM 762 O O . ASN A 1 91 ? -7.354 10.457 13.563 1.00 93.69 91 ASN A O 1
ATOM 766 N N . VAL A 1 92 ? -9.001 8.961 13.275 1.00 93.06 92 VAL A N 1
ATOM 767 C CA . VAL A 1 92 ? -8.244 8.110 12.359 1.00 93.06 92 VAL A CA 1
ATOM 768 C C . VAL A 1 92 ? -8.327 8.688 10.951 1.00 93.06 92 VAL A C 1
ATOM 770 O O . VAL A 1 92 ? -9.419 8.819 10.396 1.00 93.06 92 VAL A O 1
ATOM 773 N N . GLY A 1 93 ? -7.180 9.006 10.354 1.00 91.19 93 GLY A N 1
ATOM 774 C CA . GLY A 1 93 ? -7.110 9.363 8.942 1.00 91.19 93 GLY A CA 1
ATOM 775 C C . GLY A 1 93 ? -7.470 8.171 8.052 1.00 91.19 93 GLY A C 1
ATOM 776 O O . GLY A 1 93 ? -6.998 7.058 8.274 1.00 91.19 93 GLY A O 1
ATOM 777 N N . ALA A 1 94 ? -8.288 8.403 7.022 1.00 93.88 94 ALA A N 1
ATOM 778 C CA . ALA A 1 94 ? -8.603 7.383 6.019 1.00 93.88 94 ALA A CA 1
ATOM 779 C C . ALA A 1 94 ? -7.462 7.174 5.008 1.00 93.88 94 ALA A C 1
ATOM 781 O O . ALA A 1 94 ? -7.426 6.152 4.330 1.00 93.88 94 ALA A O 1
ATOM 782 N N . LEU A 1 95 ? -6.538 8.130 4.895 1.00 95.88 95 LEU A N 1
ATOM 783 C CA . LEU A 1 95 ? -5.431 8.065 3.948 1.00 95.88 95 LEU A CA 1
ATOM 784 C C . LEU A 1 95 ? -4.227 7.364 4.594 1.00 95.88 95 LEU A C 1
ATOM 786 O O . LEU A 1 95 ? -3.768 7.813 5.652 1.00 95.88 95 LEU A O 1
ATOM 790 N N . PRO A 1 96 ? -3.713 6.276 3.996 1.00 97.31 96 PRO A N 1
ATOM 791 C CA . PRO A 1 96 ? -2.508 5.630 4.470 1.00 97.31 96 PRO A CA 1
ATOM 792 C C . PRO A 1 96 ? -1.302 6.541 4.263 1.00 97.31 96 PRO A C 1
ATOM 794 O O . PRO A 1 96 ? -1.170 7.224 3.249 1.00 97.31 96 PRO A O 1
ATOM 797 N N . LYS A 1 97 ? -0.409 6.520 5.245 1.00 96.62 97 LYS A N 1
ATOM 798 C CA . LYS A 1 97 ? 0.867 7.223 5.218 1.00 96.62 97 LYS A CA 1
ATOM 799 C C . LYS A 1 97 ? 1.960 6.316 5.736 1.00 96.62 97 LYS A C 1
ATOM 801 O O . LYS A 1 97 ? 1.727 5.399 6.527 1.00 96.62 97 LYS A O 1
ATOM 806 N N . VAL A 1 98 ? 3.173 6.591 5.308 1.00 96.19 98 VAL A N 1
ATOM 807 C CA . VAL A 1 98 ? 4.366 5.943 5.809 1.00 96.19 98 VAL A CA 1
ATOM 808 C C . VAL A 1 98 ? 4.877 6.732 7.005 1.00 96.19 98 VAL A C 1
ATOM 810 O O . VAL A 1 98 ? 5.176 7.917 6.915 1.00 96.19 98 VAL A O 1
ATOM 813 N N . ALA A 1 99 ? 4.966 6.065 8.150 1.00 95.56 99 ALA A N 1
ATOM 814 C CA . ALA A 1 99 ? 5.421 6.664 9.398 1.00 95.56 99 ALA A CA 1
ATOM 815 C C . ALA A 1 99 ? 6.390 5.735 10.119 1.00 95.56 99 ALA A C 1
ATOM 817 O O . ALA A 1 99 ? 6.550 4.570 9.749 1.00 95.56 99 ALA A O 1
ATOM 818 N N . LYS A 1 100 ? 7.026 6.254 11.171 1.00 95.56 100 LYS A N 1
ATOM 819 C CA . LYS A 1 100 ? 7.976 5.492 11.978 1.00 95.56 100 LYS A CA 1
ATOM 820 C C . LYS A 1 100 ? 7.339 4.198 12.506 1.00 95.56 100 LYS A C 1
ATOM 822 O O . LYS A 1 100 ? 6.204 4.200 12.980 1.00 95.56 100 LYS A O 1
ATOM 827 N N . ARG A 1 101 ? 8.090 3.105 12.414 1.00 95.44 101 ARG A N 1
ATOM 828 C CA . ARG A 1 101 ? 7.735 1.726 12.748 1.00 95.44 101 ARG A CA 1
ATOM 829 C C . ARG A 1 101 ? 7.305 1.602 14.205 1.00 95.44 101 ARG A C 1
ATOM 831 O O . ARG A 1 101 ? 8.033 1.986 15.119 1.00 95.44 101 ARG A O 1
ATOM 838 N N . SER A 1 102 ? 6.116 1.050 14.408 1.00 96.25 102 SER A N 1
ATOM 839 C CA . SER A 1 102 ? 5.465 0.856 15.700 1.00 96.25 102 SER A CA 1
ATOM 840 C C . SER A 1 102 ? 4.553 -0.370 15.659 1.00 96.25 102 SER A C 1
ATOM 842 O O . SER A 1 102 ? 4.017 -0.742 14.617 1.00 96.25 102 SER A O 1
ATOM 844 N N . GLY A 1 103 ? 4.357 -1.013 16.808 1.00 96.50 103 GLY A N 1
ATOM 845 C CA . GLY A 1 103 ? 3.457 -2.155 16.923 1.00 96.50 103 GLY A CA 1
ATOM 846 C C . GLY A 1 103 ? 1.984 -1.758 17.032 1.00 96.50 103 GLY A C 1
ATOM 847 O O . GLY A 1 103 ? 1.166 -2.602 17.387 1.00 96.50 103 GLY A O 1
ATOM 848 N N . GLY A 1 104 ? 1.634 -0.492 16.782 1.00 96.88 104 GLY A N 1
ATOM 849 C CA . GLY A 1 104 ? 0.275 0.026 16.930 1.00 96.88 104 GLY A CA 1
ATOM 850 C C . GLY A 1 104 ? -0.690 -0.503 15.868 1.00 96.88 104 GLY A C 1
ATOM 851 O O . GLY A 1 104 ? -0.297 -0.819 14.748 1.00 96.88 104 GLY A O 1
ATOM 852 N N . LEU A 1 105 ? -1.984 -0.550 16.202 1.00 96.62 105 LEU A N 1
ATOM 853 C CA . LEU A 1 105 ? -3.029 -1.097 15.323 1.00 96.62 105 LEU A CA 1
ATOM 854 C C . LEU A 1 105 ? -3.117 -0.401 13.960 1.00 96.62 105 LEU A C 1
ATOM 856 O O . LEU A 1 105 ? -3.408 -1.059 12.966 1.00 96.62 105 LEU A O 1
ATOM 860 N N . GLY A 1 106 ? -2.820 0.903 13.899 1.00 97.12 106 GLY A N 1
ATOM 861 C CA . GLY A 1 106 ? -2.820 1.672 12.649 1.00 97.12 106 GLY A CA 1
ATOM 862 C C . GLY A 1 106 ? -1.786 1.182 11.641 1.00 97.12 106 GLY A C 1
ATOM 863 O O . GLY A 1 106 ? -1.912 1.441 10.453 1.00 97.12 106 GLY A O 1
ATOM 864 N N . GLN A 1 107 ? -0.781 0.441 12.090 1.00 97.81 107 GLN A N 1
ATOM 865 C CA . GLN A 1 107 ? 0.341 -0.045 11.295 1.00 97.81 107 GLN A CA 1
ATOM 866 C C . GLN A 1 107 ? 0.297 -1.563 11.056 1.00 97.81 107 GLN A C 1
ATOM 868 O O . GLN A 1 107 ? 1.208 -2.127 10.451 1.00 97.81 107 GLN A O 1
ATOM 873 N N . GLN A 1 108 ? -0.773 -2.218 11.506 1.00 97.50 108 GLN A N 1
ATOM 874 C CA . GLN A 1 108 ? -1.009 -3.640 11.304 1.00 97.50 108 GLN A CA 1
ATOM 875 C C . GLN A 1 108 ? -2.043 -3.848 10.205 1.00 97.50 108 GLN A C 1
ATOM 877 O O . GLN A 1 108 ? -3.117 -3.248 10.223 1.00 97.50 108 GLN A O 1
ATOM 882 N N . TRP A 1 109 ? -1.746 -4.752 9.284 1.00 97.69 109 TRP A N 1
ATOM 883 C CA . TRP A 1 109 ? -2.565 -5.026 8.114 1.00 97.69 109 TRP A CA 1
ATOM 884 C C . TRP A 1 109 ? -3.011 -6.485 8.086 1.00 97.69 109 TRP A C 1
ATOM 886 O O . TRP A 1 109 ? -2.336 -7.380 8.607 1.00 97.69 109 TRP A O 1
ATOM 896 N N . THR A 1 110 ? -4.167 -6.720 7.474 1.00 96.12 110 THR A N 1
ATOM 897 C CA . THR A 1 110 ? -4.677 -8.059 7.171 1.00 96.12 110 THR A CA 1
ATOM 898 C C . THR A 1 110 ? -4.895 -8.169 5.672 1.00 96.12 110 THR A C 1
ATOM 900 O O . THR A 1 110 ? -5.518 -7.298 5.069 1.00 96.12 110 THR A O 1
ATOM 903 N N . PHE A 1 111 ? -4.394 -9.253 5.086 1.00 96.38 111 PHE A N 1
ATOM 904 C CA . PHE A 1 111 ? -4.587 -9.591 3.683 1.00 96.38 111 PHE A CA 1
ATOM 905 C C . PHE A 1 111 ? -5.590 -10.737 3.595 1.00 96.38 111 PHE A C 1
ATOM 907 O O . PHE A 1 111 ? -5.381 -11.794 4.190 1.00 96.38 111 PHE A O 1
ATOM 914 N N . ALA A 1 112 ? -6.679 -10.519 2.867 1.00 95.44 112 ALA A N 1
ATOM 915 C CA . ALA A 1 112 ? -7.671 -11.537 2.558 1.00 95.44 112 ALA A CA 1
ATOM 916 C C . ALA A 1 112 ? -7.653 -11.790 1.052 1.00 95.44 112 ALA A C 1
ATOM 918 O O . ALA A 1 112 ? -7.911 -10.873 0.271 1.00 95.44 112 ALA A O 1
ATOM 919 N N . GLN A 1 113 ? -7.343 -13.018 0.643 1.00 95.12 113 GLN A N 1
ATOM 920 C CA . GLN A 1 113 ? -7.430 -13.404 -0.760 1.00 95.12 113 GLN A CA 1
ATOM 921 C C . GLN A 1 113 ? -8.899 -13.395 -1.202 1.00 95.12 113 GLN A C 1
ATOM 923 O O . GLN A 1 113 ? -9.783 -13.841 -0.468 1.00 95.12 113 GLN A O 1
ATOM 928 N N . VAL A 1 114 ? -9.163 -12.862 -2.389 1.00 95.69 114 VAL A N 1
ATOM 929 C CA . VAL A 1 114 ? -10.501 -12.758 -2.973 1.00 95.69 114 VAL A CA 1
ATOM 930 C C . VAL A 1 114 ? -10.445 -13.234 -4.418 1.00 95.69 114 VAL A C 1
ATOM 932 O O . VAL A 1 114 ? -9.550 -12.843 -5.168 1.00 95.69 114 VAL A O 1
ATOM 935 N N . ASP A 1 115 ? -11.401 -14.085 -4.786 1.00 93.75 115 ASP A N 1
ATOM 936 C CA . ASP A 1 115 ? -11.656 -14.481 -6.172 1.00 93.75 115 ASP A CA 1
ATOM 937 C C . ASP A 1 115 ? -12.210 -13.274 -6.942 1.00 93.75 115 ASP A C 1
ATOM 939 O O . ASP A 1 115 ? -13.138 -12.598 -6.484 1.00 93.75 115 ASP A O 1
ATOM 943 N N . ASP A 1 116 ? -11.610 -12.966 -8.087 1.00 85.00 116 ASP A N 1
ATOM 944 C CA . ASP A 1 116 ? -12.017 -11.838 -8.923 1.00 85.00 116 ASP A CA 1
ATOM 945 C C . ASP A 1 116 ? -13.194 -12.145 -9.860 1.00 85.00 116 ASP A C 1
ATOM 947 O O . ASP A 1 116 ? -13.644 -11.251 -10.579 1.00 85.00 116 ASP A O 1
ATOM 951 N N . GLY A 1 117 ? -13.689 -13.385 -9.863 1.00 86.88 117 GLY A N 1
ATOM 952 C CA . GLY A 1 117 ? -14.761 -13.860 -10.736 1.00 86.88 117 GLY A CA 1
ATOM 953 C C . GLY A 1 117 ? -14.329 -14.133 -12.182 1.00 86.88 117 GLY A C 1
ATOM 954 O O . GLY A 1 117 ? -15.131 -14.634 -12.966 1.00 86.88 117 GLY A O 1
ATOM 955 N N . ASN A 1 118 ? -13.074 -13.851 -12.534 1.00 86.31 118 ASN A N 1
ATOM 956 C CA . ASN A 1 118 ? -12.457 -14.085 -13.842 1.00 86.31 118 ASN A CA 1
ATOM 957 C C . ASN A 1 118 ? -11.399 -15.203 -13.790 1.00 86.31 118 ASN A C 1
ATOM 959 O O . ASN A 1 118 ? -10.580 -15.330 -14.702 1.00 86.31 118 ASN A O 1
ATOM 963 N N . GLY A 1 119 ? -11.404 -16.014 -12.727 1.00 85.94 119 GLY A N 1
ATOM 964 C CA . GLY A 1 119 ? -10.433 -17.090 -12.514 1.00 85.94 119 GLY A CA 1
ATOM 965 C C . GLY A 1 119 ? -9.063 -16.603 -12.036 1.00 85.94 119 GLY A C 1
ATOM 966 O O . GLY A 1 119 ? -8.115 -17.388 -12.010 1.00 85.94 119 GLY A O 1
ATOM 967 N N . GLY A 1 120 ? -8.946 -15.325 -11.672 1.00 89.94 120 GLY A N 1
ATOM 968 C CA . GLY A 1 120 ? -7.788 -14.766 -10.996 1.00 89.94 120 GLY A CA 1
ATOM 969 C C . GLY A 1 120 ? -8.048 -14.567 -9.504 1.00 89.94 120 GLY A C 1
ATOM 970 O O . GLY A 1 120 ? -9.176 -14.567 -9.015 1.00 89.94 120 GLY A O 1
ATOM 971 N N . PHE A 1 121 ? -6.971 -14.343 -8.762 1.00 94.00 121 PHE A N 1
ATOM 972 C CA . PHE A 1 121 ? -7.046 -13.976 -7.354 1.00 94.00 121 PHE A CA 1
ATOM 973 C C . PHE A 1 121 ? -6.445 -12.591 -7.161 1.00 94.00 121 PHE A C 1
ATOM 975 O O . PHE A 1 121 ? -5.497 -12.211 -7.844 1.00 94.00 121 PHE A O 1
ATOM 982 N N . GLY A 1 122 ? -7.001 -11.840 -6.221 1.00 95.62 122 GLY A N 1
ATOM 983 C CA . GLY A 1 122 ? -6.385 -10.629 -5.696 1.00 95.62 122 GLY A CA 1
ATOM 984 C C . GLY A 1 122 ? -6.498 -10.592 -4.181 1.00 95.62 122 GLY A C 1
ATOM 985 O O . GLY A 1 122 ? -6.956 -11.546 -3.550 1.00 95.62 122 GLY A O 1
ATOM 986 N N . TYR A 1 123 ? -6.101 -9.474 -3.594 1.00 97.25 123 TYR A N 1
ATOM 987 C CA . TYR A 1 123 ? -6.106 -9.280 -2.153 1.00 97.25 123 TYR A CA 1
ATOM 988 C C . TYR A 1 123 ? -6.962 -8.078 -1.776 1.00 97.25 123 TYR A C 1
ATOM 990 O O . TYR A 1 123 ? -6.826 -6.994 -2.343 1.00 97.25 123 TYR A O 1
ATOM 998 N N . ARG A 1 124 ? -7.826 -8.265 -0.779 1.00 97.00 124 ARG A N 1
ATOM 999 C CA . ARG A 1 124 ? -8.401 -7.172 0.005 1.00 97.00 124 ARG A CA 1
ATOM 1000 C C . ARG A 1 124 ? -7.521 -6.925 1.212 1.00 97.00 124 ARG A C 1
ATOM 1002 O O . ARG A 1 124 ? -7.135 -7.863 1.909 1.00 97.00 124 ARG A O 1
ATOM 1009 N N . ILE A 1 125 ? -7.231 -5.658 1.460 1.00 97.81 125 ILE A N 1
ATOM 1010 C CA . ILE A 1 125 ? -6.293 -5.236 2.496 1.00 97.81 125 ILE A CA 1
ATOM 1011 C C . ILE A 1 125 ? -7.074 -4.419 3.523 1.00 97.81 125 ILE A C 1
ATOM 1013 O O . ILE A 1 125 ? -7.604 -3.364 3.181 1.00 97.81 125 ILE A O 1
ATOM 1017 N N . SER A 1 126 ? -7.173 -4.894 4.765 1.00 97.38 126 SER A N 1
ATOM 1018 C CA . SER A 1 126 ? -7.788 -4.155 5.879 1.00 97.38 126 SER A CA 1
ATOM 1019 C C . SER A 1 126 ? -6.741 -3.717 6.902 1.00 97.38 126 SER A C 1
ATOM 1021 O O . SER A 1 126 ? -5.638 -4.269 6.964 1.00 97.38 126 SER A O 1
ATOM 1023 N N . ASN A 1 127 ? -7.080 -2.712 7.711 1.00 97.56 127 ASN A N 1
ATOM 1024 C CA . ASN A 1 127 ? -6.186 -2.151 8.722 1.00 97.56 127 ASN A CA 1
ATOM 1025 C C . ASN A 1 127 ? -6.680 -2.466 10.138 1.00 97.56 127 ASN A C 1
ATOM 1027 O O . ASN A 1 127 ? -7.865 -2.326 10.437 1.00 97.56 127 ASN A O 1
ATOM 1031 N N . GLY A 1 128 ? -5.763 -2.831 11.033 1.00 95.31 128 GLY A N 1
ATOM 1032 C CA . GLY A 1 128 ? -6.070 -3.208 12.410 1.00 95.31 128 GLY A CA 1
ATOM 1033 C C . GLY A 1 128 ? -6.781 -2.116 13.212 1.00 95.31 128 GLY A C 1
ATOM 1034 O O . GLY A 1 128 ? -7.538 -2.444 14.123 1.00 95.31 128 GLY A O 1
ATOM 1035 N N . LEU A 1 129 ? -6.583 -0.838 12.872 1.00 95.31 129 LEU A N 1
ATOM 1036 C CA . LEU A 1 129 ? -7.204 0.285 13.572 1.00 95.31 129 LEU A CA 1
ATOM 1037 C C . LEU A 1 129 ? -8.663 0.532 13.176 1.00 95.31 129 LEU A C 1
ATOM 1039 O O . LEU A 1 129 ? -9.465 0.910 14.025 1.00 95.31 129 LEU A O 1
ATOM 1043 N N . LEU A 1 130 ? -9.012 0.315 11.906 1.00 94.81 130 LEU A N 1
ATOM 1044 C CA . LEU A 1 130 ? -10.391 0.449 11.413 1.00 94.81 130 LEU A CA 1
ATOM 1045 C C . LEU A 1 130 ? -11.165 -0.877 11.452 1.00 94.81 130 LEU A C 1
ATOM 1047 O O . LEU A 1 130 ? -12.364 -0.904 11.178 1.00 94.81 130 LEU A O 1
ATOM 1051 N N . GLY A 1 131 ? -10.490 -1.978 11.787 1.00 91.69 131 GLY A N 1
ATOM 1052 C CA . GLY A 1 131 ? -11.055 -3.319 11.761 1.00 91.69 131 GLY A CA 1
ATOM 1053 C C . GLY A 1 131 ? -11.245 -3.860 10.341 1.00 91.69 131 GLY A C 1
ATOM 1054 O O . GLY A 1 131 ? -10.718 -3.341 9.360 1.00 91.69 131 GLY A O 1
ATOM 1055 N N . ASN A 1 132 ? -12.023 -4.938 10.229 1.00 89.75 132 ASN A N 1
ATOM 1056 C CA . ASN A 1 132 ? -12.206 -5.682 8.975 1.00 89.75 132 ASN A CA 1
ATOM 1057 C C . ASN A 1 132 ? -13.383 -5.190 8.117 1.00 89.75 132 ASN A C 1
ATOM 1059 O O . ASN A 1 132 ? -13.787 -5.879 7.184 1.00 89.75 132 ASN A O 1
ATOM 1063 N N . THR A 1 133 ? -13.957 -4.031 8.439 1.00 92.69 133 THR A N 1
ATOM 1064 C CA . THR A 1 133 ? -15.082 -3.435 7.697 1.00 92.69 133 THR A CA 1
ATOM 1065 C C . THR A 1 133 ? -14.649 -2.341 6.730 1.00 92.69 133 THR A C 1
ATOM 1067 O O . THR A 1 133 ? -15.481 -1.851 5.973 1.00 92.69 133 THR A O 1
ATOM 1070 N N . SER A 1 134 ? -13.373 -1.953 6.764 1.00 95.94 134 SER A N 1
ATOM 1071 C CA . SER A 1 134 ? -12.796 -0.950 5.874 1.00 95.94 134 SER A CA 1
ATOM 1072 C C . SER A 1 134 ? -11.590 -1.533 5.155 1.00 95.94 134 SER A C 1
ATOM 1074 O O . SER A 1 134 ? -10.732 -2.171 5.772 1.00 95.94 134 SER A O 1
ATOM 1076 N N . PHE A 1 135 ? -11.509 -1.280 3.855 1.00 97.69 135 PHE A N 1
ATOM 1077 C CA . PHE A 1 135 ? -10.494 -1.831 2.970 1.00 97.69 135 PHE A CA 1
ATOM 1078 C C . PHE A 1 135 ? -9.754 -0.716 2.244 1.00 97.69 135 PHE A C 1
ATOM 1080 O O . PHE A 1 135 ? -10.340 0.314 1.907 1.00 97.69 135 PHE A O 1
ATOM 1087 N N . LEU A 1 136 ? -8.469 -0.940 1.992 1.00 98.00 136 LEU A N 1
ATOM 1088 C CA . LEU A 1 136 ? -7.672 -0.083 1.132 1.00 98.00 136 LEU A CA 1
ATOM 1089 C C . LEU A 1 136 ? -8.213 -0.160 -0.299 1.00 98.00 136 LEU A C 1
ATOM 1091 O O . LEU A 1 136 ? -8.413 -1.249 -0.840 1.00 98.00 136 LEU A O 1
ATOM 1095 N N . ALA A 1 137 ? -8.421 0.992 -0.915 1.00 97.38 137 ALA A N 1
ATOM 1096 C CA . ALA A 1 137 ? -8.925 1.136 -2.271 1.00 97.38 137 ALA A CA 1
ATOM 1097 C C . ALA A 1 137 ? -8.500 2.479 -2.863 1.00 97.38 137 ALA A C 1
ATOM 1099 O O . ALA A 1 137 ? -7.835 3.270 -2.198 1.00 97.38 137 ALA A O 1
ATOM 1100 N N . LEU A 1 138 ? -8.911 2.759 -4.097 1.00 95.62 138 LEU A N 1
ATOM 1101 C CA . LEU A 1 138 ? -8.764 4.089 -4.680 1.00 95.62 138 LEU A CA 1
ATOM 1102 C C . LEU A 1 138 ? -9.981 4.956 -4.342 1.00 95.62 138 LEU A C 1
ATOM 1104 O O . LEU A 1 138 ? -11.122 4.548 -4.550 1.00 95.62 138 LEU A O 1
ATOM 1108 N N . THR A 1 139 ? -9.729 6.154 -3.826 1.00 91.44 139 THR A N 1
ATOM 1109 C CA . THR A 1 139 ? -10.749 7.119 -3.405 1.00 91.44 139 THR A CA 1
ATOM 1110 C C . THR A 1 139 ? -10.870 8.270 -4.404 1.00 91.44 139 THR A C 1
ATOM 1112 O O . THR A 1 139 ? -9.870 8.798 -4.899 1.00 91.44 139 THR A O 1
ATOM 1115 N N . GLY A 1 140 ? -12.118 8.656 -4.696 1.00 84.25 140 GLY A N 1
ATOM 1116 C CA . GLY A 1 140 ? -12.462 9.762 -5.595 1.00 84.25 140 GLY A CA 1
ATOM 1117 C C . GLY A 1 140 ? -11.977 9.596 -7.042 1.00 84.25 140 GLY A C 1
ATOM 1118 O O . GLY A 1 140 ? -11.428 8.567 -7.433 1.00 84.25 140 GLY A O 1
ATOM 1119 N N . ASP A 1 141 ? -12.151 10.648 -7.843 1.00 78.81 141 ASP A N 1
ATOM 1120 C CA . ASP A 1 141 ? -11.716 10.666 -9.249 1.00 78.81 141 ASP A CA 1
ATOM 1121 C C . ASP A 1 141 ? -10.182 10.666 -9.389 1.00 78.81 141 ASP A C 1
ATOM 1123 O O . ASP A 1 141 ? -9.631 10.157 -10.368 1.00 78.81 141 ASP A O 1
ATOM 1127 N N . GLY A 1 142 ? -9.482 11.194 -8.378 1.00 75.44 142 GLY A N 1
ATOM 1128 C CA . GLY A 1 142 ? -8.018 11.256 -8.335 1.00 75.44 142 GLY A CA 1
ATOM 1129 C C . GLY A 1 142 ? -7.352 9.886 -8.227 1.00 75.44 142 GLY A C 1
ATOM 1130 O O . GLY A 1 142 ? -6.204 9.731 -8.628 1.00 75.44 142 GLY A O 1
ATOM 1131 N N . GLY A 1 143 ? -8.079 8.867 -7.761 1.00 89.25 143 GLY A N 1
ATOM 1132 C CA . GLY A 1 143 ? -7.528 7.532 -7.567 1.00 89.25 143 GLY A CA 1
ATOM 1133 C C . GLY A 1 143 ? -6.485 7.468 -6.454 1.00 89.25 143 GLY A C 1
ATOM 1134 O O . GLY A 1 143 ? -5.560 6.669 -6.538 1.00 89.25 143 GLY A O 1
ATOM 1135 N N . GLN A 1 144 ? -6.628 8.307 -5.426 1.00 94.88 144 GLN A N 1
ATOM 1136 C CA . GLN A 1 144 ? -5.713 8.313 -4.291 1.00 94.88 144 GLN A CA 1
ATOM 1137 C C . GLN A 1 144 ? -5.990 7.092 -3.399 1.00 94.88 144 GLN A C 1
ATOM 1139 O O . GLN A 1 144 ? -7.158 6.847 -3.072 1.00 94.88 144 GLN A O 1
ATOM 1144 N N . PRO A 1 145 ? -4.970 6.336 -2.960 1.00 96.88 145 PRO A N 1
ATOM 1145 C CA . PRO A 1 145 ? -5.154 5.234 -2.025 1.00 96.88 145 PRO A CA 1
ATOM 1146 C C . PRO A 1 145 ? -5.792 5.718 -0.719 1.00 96.88 145 PRO A C 1
ATOM 1148 O O . PRO A 1 145 ? -5.338 6.686 -0.115 1.00 96.88 145 PRO A O 1
ATOM 1151 N N . GLY A 1 146 ? -6.833 5.036 -0.259 1.00 97.25 146 GLY A N 1
ATOM 1152 C CA . GLY A 1 146 ? -7.550 5.377 0.962 1.00 97.25 146 GLY A CA 1
ATOM 1153 C C . GLY A 1 146 ? -8.402 4.222 1.472 1.00 97.25 146 GLY A C 1
ATOM 1154 O O . GLY A 1 146 ? -8.728 3.287 0.743 1.00 97.25 146 GLY A O 1
ATOM 1155 N N . MET A 1 147 ? -8.748 4.274 2.752 1.00 97.50 147 MET A N 1
ATOM 1156 C CA . MET A 1 147 ? -9.616 3.297 3.397 1.00 97.50 147 MET A CA 1
ATOM 1157 C C . MET A 1 147 ? -11.080 3.641 3.136 1.00 97.50 147 MET A C 1
ATOM 1159 O O . MET A 1 147 ? -11.514 4.760 3.411 1.00 97.50 147 MET A O 1
ATOM 1163 N N . GLN A 1 148 ? -11.863 2.667 2.681 1.00 96.12 148 GLN A N 1
ATOM 1164 C CA . GLN A 1 148 ? -13.306 2.813 2.499 1.00 96.12 148 GLN A CA 1
ATOM 1165 C C . GLN A 1 148 ? -14.075 1.583 2.977 1.00 96.12 148 GLN A C 1
ATOM 1167 O O . GLN A 1 148 ? -13.541 0.478 3.014 1.00 96.12 148 GLN A O 1
ATOM 1172 N N . SER A 1 149 ? -15.347 1.770 3.327 1.00 95.75 149 SER A N 1
ATOM 1173 C CA . SER A 1 149 ? -16.246 0.684 3.736 1.00 95.75 149 SER A CA 1
ATOM 1174 C C . SER A 1 149 ? -16.883 -0.062 2.559 1.00 95.75 149 SER A C 1
ATOM 1176 O O . SER A 1 149 ? -17.400 -1.166 2.737 1.00 95.75 149 SER A O 1
ATOM 1178 N N . SER A 1 150 ? -16.860 0.522 1.355 1.00 94.06 150 SER A N 1
ATOM 1179 C CA . SER A 1 150 ? -17.315 -0.159 0.142 1.00 94.06 150 SER A CA 1
ATOM 1180 C C . SER A 1 150 ? -16.376 -1.310 -0.210 1.00 94.06 150 SER A C 1
ATOM 1182 O O . SER A 1 150 ? -15.172 -1.239 0.016 1.00 94.06 150 SER A O 1
ATOM 1184 N N . SER A 1 151 ? -16.931 -2.367 -0.802 1.00 92.06 151 SER A N 1
ATOM 1185 C CA . SER A 1 151 ? -16.146 -3.478 -1.354 1.00 92.06 151 SER A CA 1
ATOM 1186 C C . SER A 1 151 ? -15.681 -3.231 -2.795 1.00 92.06 151 SER A C 1
ATOM 1188 O O . SER A 1 151 ? -14.830 -3.965 -3.304 1.00 92.06 151 SER A O 1
ATOM 1190 N N . GLU A 1 152 ? -16.208 -2.200 -3.454 1.00 91.56 152 GLU A N 1
ATOM 1191 C CA . GLU A 1 152 ? -15.861 -1.841 -4.827 1.00 91.56 152 GLU A CA 1
ATOM 1192 C C . GLU A 1 152 ? -14.444 -1.256 -4.909 1.00 91.56 152 GLU A C 1
ATOM 1194 O O . GLU A 1 152 ? -14.059 -0.435 -4.084 1.00 91.56 152 GLU A O 1
ATOM 1199 N N . GLY A 1 153 ? -13.642 -1.693 -5.886 1.00 92.69 153 GLY A N 1
ATOM 1200 C CA . GLY A 1 153 ? -12.269 -1.192 -6.055 1.00 92.69 153 GLY A CA 1
ATOM 1201 C C . GLY A 1 153 ? -11.323 -1.530 -4.894 1.00 92.69 153 GLY A C 1
ATOM 1202 O O . GLY A 1 153 ? -10.340 -0.839 -4.670 1.00 92.69 153 GLY A O 1
ATOM 1203 N N . THR A 1 154 ? -11.618 -2.572 -4.114 1.00 96.06 154 THR A N 1
ATOM 1204 C CA . THR A 1 154 ? -10.792 -2.980 -2.956 1.00 96.06 154 THR A CA 1
ATOM 1205 C C . THR A 1 154 ? -9.794 -4.090 -3.275 1.00 96.06 154 THR A C 1
ATOM 1207 O O . THR A 1 154 ? -9.117 -4.592 -2.378 1.00 96.06 154 THR A O 1
ATOM 1210 N N . VAL A 1 155 ? -9.742 -4.529 -4.535 1.00 96.69 155 VAL A N 1
ATOM 1211 C CA . VAL A 1 155 ? -8.938 -5.677 -4.960 1.00 96.69 155 VAL A CA 1
ATOM 1212 C C . VAL A 1 155 ? -7.606 -5.190 -5.512 1.00 96.69 155 VAL A C 1
ATOM 1214 O O . VAL A 1 155 ? -7.554 -4.465 -6.510 1.00 96.69 155 VAL A O 1
ATOM 1217 N N . TRP A 1 156 ? -6.538 -5.644 -4.871 1.00 97.19 156 TRP A N 1
ATOM 1218 C CA . TRP A 1 156 ? -5.158 -5.368 -5.239 1.00 97.19 156 TRP A CA 1
ATOM 1219 C C . TRP A 1 156 ? -4.506 -6.627 -5.794 1.00 97.19 156 TRP A C 1
ATOM 1221 O O . TRP A 1 156 ? -4.650 -7.713 -5.232 1.00 97.19 156 TRP A O 1
ATOM 1231 N N . ASP A 1 157 ? -3.796 -6.475 -6.901 1.00 96.50 157 ASP A N 1
ATOM 1232 C CA . ASP A 1 157 ? -2.870 -7.477 -7.405 1.00 96.50 157 ASP A CA 1
ATOM 1233 C C . ASP A 1 157 ? -1.475 -7.187 -6.840 1.00 96.50 157 ASP A C 1
ATOM 1235 O O . ASP A 1 157 ? -1.042 -6.036 -6.760 1.00 96.50 157 ASP A O 1
ATOM 1239 N N . MET A 1 158 ? -0.790 -8.231 -6.389 1.00 96.31 158 MET A N 1
ATOM 1240 C CA . MET A 1 158 ? 0.472 -8.118 -5.668 1.00 96.31 158 MET A CA 1
ATOM 1241 C C . MET A 1 158 ? 1.523 -8.943 -6.388 1.00 96.31 158 MET A C 1
ATOM 1243 O O . MET A 1 158 ? 1.464 -10.171 -6.403 1.00 96.31 158 MET A O 1
ATOM 1247 N N . GLN A 1 159 ? 2.493 -8.257 -6.981 1.00 95.62 159 GLN A N 1
ATOM 1248 C CA . GLN A 1 159 ? 3.473 -8.880 -7.862 1.00 95.62 159 GLN A CA 1
ATOM 1249 C C . GLN A 1 159 ? 4.866 -8.802 -7.253 1.00 95.62 159 GLN A C 1
ATOM 1251 O O . GLN A 1 159 ? 5.305 -7.734 -6.832 1.00 95.62 159 GLN A O 1
ATOM 1256 N N . VAL A 1 160 ? 5.577 -9.930 -7.233 1.00 95.25 160 VAL A N 1
ATOM 1257 C CA . VAL A 1 160 ? 6.971 -9.980 -6.777 1.00 95.25 160 VAL A CA 1
ATOM 1258 C C . VAL A 1 160 ? 7.854 -9.215 -7.762 1.00 95.25 160 VAL A C 1
ATOM 1260 O O . VAL A 1 160 ? 7.921 -9.560 -8.944 1.00 95.25 160 VAL A O 1
ATOM 1263 N N . ASN A 1 161 ? 8.591 -8.219 -7.277 1.00 94.19 161 ASN A N 1
ATOM 1264 C CA . ASN A 1 161 ? 9.591 -7.509 -8.060 1.00 94.19 161 ASN A CA 1
ATOM 1265 C C . ASN A 1 161 ? 11.005 -8.011 -7.749 1.00 94.19 161 ASN A C 1
ATOM 1267 O O . ASN A 1 161 ? 11.732 -7.433 -6.943 1.00 94.19 161 ASN A O 1
ATOM 1271 N N . ARG A 1 162 ? 11.439 -9.044 -8.477 1.00 92.50 162 ARG A N 1
ATOM 1272 C CA . ARG A 1 162 ? 12.802 -9.592 -8.351 1.00 92.50 162 ARG A CA 1
ATOM 1273 C C . ARG A 1 162 ? 13.906 -8.595 -8.727 1.00 92.50 162 ARG A C 1
ATOM 1275 O O . ARG A 1 162 ? 15.047 -8.779 -8.324 1.00 92.50 162 ARG A O 1
ATOM 1282 N N . GLN A 1 163 ? 13.595 -7.549 -9.497 1.00 90.81 163 GLN A N 1
ATOM 1283 C CA . GLN A 1 163 ? 14.590 -6.549 -9.908 1.00 90.81 163 GLN A CA 1
ATOM 1284 C C . GLN A 1 163 ? 14.999 -5.614 -8.764 1.00 90.81 163 GLN A C 1
ATOM 1286 O O . GLN A 1 163 ? 16.051 -4.987 -8.854 1.00 90.81 163 GLN A O 1
ATOM 1291 N N . ALA A 1 164 ? 14.196 -5.518 -7.699 1.00 89.94 164 ALA A N 1
ATOM 1292 C CA . ALA A 1 164 ? 14.532 -4.725 -6.517 1.00 89.94 164 ALA A CA 1
ATOM 1293 C C . ALA A 1 164 ? 15.598 -5.393 -5.622 1.00 89.94 164 ALA A C 1
ATOM 1295 O O . ALA A 1 164 ? 16.121 -4.744 -4.716 1.00 89.94 164 ALA A O 1
ATOM 1296 N N . GLY A 1 165 ? 15.945 -6.658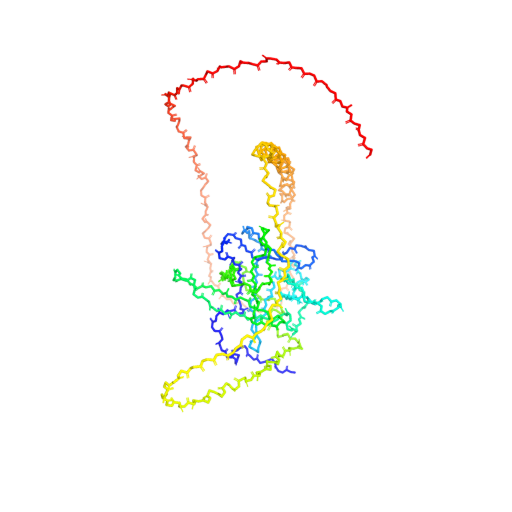 -5.893 1.00 89.94 165 GLY A N 1
ATOM 1297 C CA . GLY A 1 165 ? 16.844 -7.457 -5.063 1.00 89.94 165 GLY A CA 1
ATOM 1298 C C . GLY A 1 165 ? 16.183 -7.916 -3.764 1.00 89.94 165 GLY A C 1
ATOM 1299 O O . GLY A 1 165 ? 14.958 -7.910 -3.647 1.00 89.94 165 GLY A O 1
ATOM 1300 N N . ASP A 1 166 ? 17.007 -8.299 -2.793 1.00 86.69 166 ASP A N 1
ATOM 1301 C CA . ASP A 1 166 ? 16.533 -8.766 -1.492 1.00 86.69 166 ASP A CA 1
ATOM 1302 C C . ASP A 1 166 ? 16.432 -7.592 -0.498 1.00 86.69 166 ASP A C 1
ATOM 1304 O O . ASP A 1 166 ? 17.250 -6.663 -0.547 1.00 86.69 166 ASP A O 1
ATOM 1308 N N . PRO A 1 167 ? 15.498 -7.626 0.470 1.00 81.75 167 PRO A N 1
ATOM 1309 C CA . PRO A 1 167 ? 15.453 -6.709 1.601 1.00 81.75 167 PRO A CA 1
ATOM 1310 C C . PRO A 1 167 ? 16.607 -6.982 2.576 1.00 81.75 167 PRO A C 1
ATOM 1312 O O . PRO A 1 167 ? 16.399 -7.237 3.752 1.00 81.75 167 PRO A O 1
ATOM 1315 N N . SER A 1 168 ? 17.862 -6.943 2.128 1.00 75.38 168 SER A N 1
ATOM 1316 C CA . SER A 1 168 ? 19.030 -7.246 2.969 1.00 75.38 168 SER A CA 1
ATOM 1317 C C . SER A 1 168 ? 19.429 -6.094 3.905 1.00 75.38 168 SER A C 1
ATOM 1319 O O . SER A 1 168 ? 20.563 -6.043 4.380 1.00 75.38 168 SER A O 1
ATOM 1321 N N . MET A 1 169 ? 18.551 -5.121 4.144 1.00 72.94 169 MET A N 1
ATOM 1322 C CA . MET A 1 169 ? 18.882 -4.031 5.054 1.00 72.94 169 MET A CA 1
ATOM 1323 C C . MET A 1 169 ? 18.840 -4.511 6.501 1.00 72.94 169 MET A C 1
ATOM 1325 O O . MET A 1 169 ? 17.907 -5.217 6.880 1.00 72.94 169 MET A O 1
ATOM 1329 N N . ASP A 1 170 ? 19.799 -4.044 7.305 1.00 73.25 170 ASP A N 1
ATOM 1330 C CA . ASP A 1 170 ? 20.068 -4.506 8.677 1.00 73.25 170 ASP A CA 1
ATOM 1331 C C . ASP A 1 170 ? 18.838 -4.636 9.594 1.00 73.25 170 ASP A C 1
ATOM 1333 O O . ASP A 1 170 ? 18.842 -5.465 10.496 1.00 73.25 170 ASP A O 1
ATOM 1337 N N . ASN A 1 171 ? 17.763 -3.877 9.360 1.00 84.44 171 ASN A N 1
ATOM 1338 C CA . ASN A 1 171 ? 16.567 -3.868 10.205 1.00 84.44 171 ASN A CA 1
ATOM 1339 C C . ASN A 1 171 ? 15.273 -4.353 9.514 1.00 84.44 171 ASN A C 1
ATOM 1341 O O . ASN A 1 171 ? 14.210 -4.370 10.145 1.00 84.44 171 ASN A O 1
ATOM 1345 N N . SER A 1 172 ? 15.323 -4.756 8.237 1.00 84.88 172 SER A N 1
ATOM 1346 C CA . SER A 1 172 ? 14.127 -5.141 7.461 1.00 84.88 172 SER A CA 1
ATOM 1347 C C . SER A 1 172 ? 13.457 -6.416 7.969 1.00 84.88 172 SER A C 1
ATOM 1349 O O . SER A 1 172 ? 12.264 -6.607 7.749 1.00 84.88 172 SER A O 1
ATOM 1351 N N . TYR A 1 173 ? 14.176 -7.250 8.720 1.00 90.81 173 TYR A N 1
ATOM 1352 C CA . TYR A 1 173 ? 13.646 -8.485 9.311 1.00 90.81 173 TYR A CA 1
ATOM 1353 C C . TYR A 1 173 ? 13.406 -8.399 10.814 1.00 90.81 173 TYR A C 1
ATOM 1355 O O . TYR A 1 173 ? 13.005 -9.385 11.433 1.00 90.81 173 TYR A O 1
ATOM 1363 N N . GLU A 1 174 ? 13.640 -7.236 11.415 1.00 93.12 174 GLU A N 1
ATOM 1364 C CA . GLU A 1 174 ? 13.402 -7.062 12.840 1.00 93.12 174 GLU A CA 1
ATOM 1365 C C . GLU A 1 174 ? 11.904 -6.996 13.131 1.00 93.12 174 GLU A C 1
ATOM 1367 O O . GLU A 1 174 ? 11.133 -6.334 12.419 1.00 93.12 174 GLU A O 1
ATOM 1372 N N . ASP A 1 175 ? 11.515 -7.666 14.212 1.00 94.81 175 ASP A N 1
ATOM 1373 C CA . ASP A 1 175 ? 10.188 -7.540 14.789 1.00 94.81 175 ASP A CA 1
ATOM 1374 C C . ASP A 1 175 ? 9.952 -6.113 15.273 1.00 94.81 175 ASP A C 1
ATOM 1376 O O . ASP A 1 175 ? 10.850 -5.411 15.745 1.00 94.81 175 ASP A O 1
ATOM 1380 N N . VAL A 1 176 ? 8.702 -5.682 15.185 1.00 94.31 176 VAL A N 1
ATOM 1381 C CA . VAL A 1 176 ? 8.299 -4.391 15.709 1.00 94.31 176 VAL A CA 1
ATOM 1382 C C . VAL A 1 176 ? 8.094 -4.482 17.217 1.00 94.31 176 VAL A C 1
ATOM 1384 O O . VAL A 1 176 ? 7.405 -5.373 17.720 1.00 94.31 176 VAL A O 1
ATOM 1387 N N . ASN A 1 177 ? 8.674 -3.526 17.941 1.00 93.81 177 ASN A N 1
ATOM 1388 C CA . ASN A 1 177 ? 8.479 -3.379 19.380 1.00 93.81 177 ASN A CA 1
ATOM 1389 C C . ASN A 1 177 ? 7.052 -2.913 19.710 1.00 93.81 177 ASN A C 1
ATOM 1391 O O . ASN A 1 177 ? 6.403 -2.232 18.914 1.00 93.81 177 ASN A O 1
ATOM 1395 N N . ASN A 1 178 ? 6.594 -3.217 20.929 1.00 93.88 178 ASN A N 1
ATOM 1396 C CA . ASN A 1 178 ? 5.280 -2.809 21.445 1.00 93.88 178 ASN A CA 1
ATOM 1397 C C . ASN A 1 178 ? 4.112 -3.276 20.558 1.00 93.88 178 ASN A C 1
ATOM 1399 O O . ASN A 1 178 ? 3.198 -2.505 20.273 1.00 93.88 178 ASN A O 1
ATOM 1403 N N . PHE A 1 179 ? 4.162 -4.528 20.093 1.00 94.50 179 PHE A N 1
ATOM 1404 C CA . PHE A 1 179 ? 3.082 -5.140 19.321 1.00 94.50 179 PHE A CA 1
ATOM 1405 C C . PHE A 1 179 ? 1.767 -5.126 20.113 1.00 94.50 179 PHE A C 1
ATOM 1407 O O . PHE A 1 179 ? 1.671 -5.718 21.189 1.00 94.50 179 PHE A O 1
ATOM 1414 N N . VAL A 1 180 ? 0.752 -4.444 19.580 1.00 94.94 180 VAL A N 1
ATOM 1415 C CA . VAL A 1 180 ? -0.576 -4.339 20.191 1.00 94.94 180 VAL A CA 1
ATOM 1416 C C . VAL A 1 180 ? -1.502 -5.359 19.544 1.00 94.94 180 VAL A C 1
ATOM 1418 O O . VAL A 1 180 ? -1.861 -5.224 18.380 1.00 94.94 180 VAL A O 1
ATOM 1421 N N . VAL A 1 181 ? -1.943 -6.370 20.284 1.00 89.62 181 VAL A N 1
ATOM 1422 C CA . VAL A 1 181 ? -2.970 -7.292 19.782 1.00 89.62 181 VAL A CA 1
ATOM 1423 C C . VAL A 1 181 ? -4.322 -6.582 19.839 1.00 89.62 181 VAL A C 1
ATOM 1425 O O . VAL A 1 181 ? -4.723 -6.103 20.899 1.00 89.62 181 VAL A O 1
ATOM 1428 N N . ALA A 1 182 ? -5.050 -6.522 18.720 1.00 83.31 182 ALA A N 1
ATOM 1429 C CA . ALA A 1 182 ? -6.436 -6.063 18.745 1.00 83.31 182 ALA A CA 1
ATOM 1430 C C . ALA A 1 182 ? -7.255 -7.030 19.608 1.00 83.31 182 ALA A C 1
ATOM 1432 O O . ALA A 1 182 ? -7.501 -8.166 19.192 1.00 83.31 182 ALA A O 1
ATOM 1433 N N . THR A 1 183 ? -7.684 -6.586 20.791 1.00 80.94 183 THR A N 1
ATOM 1434 C CA . THR A 1 183 ? -8.655 -7.319 21.604 1.00 80.94 183 THR A CA 1
ATOM 1435 C C . THR A 1 183 ? -9.963 -7.334 20.835 1.00 80.94 183 THR A C 1
ATOM 1437 O O . THR A 1 183 ? -10.759 -6.398 20.888 1.00 80.94 183 THR A O 1
ATOM 1440 N N . THR A 1 184 ? -10.163 -8.385 20.049 1.00 68.88 184 THR A N 1
ATOM 1441 C CA . THR A 1 184 ? -11.443 -8.642 19.410 1.00 68.88 184 THR A CA 1
ATOM 1442 C C . THR A 1 184 ? -12.368 -9.040 20.542 1.00 68.88 184 THR A C 1
ATOM 1444 O O . THR A 1 184 ? -12.351 -10.178 21.005 1.00 68.88 184 THR A O 1
ATOM 1447 N N . SER A 1 185 ? -13.135 -8.075 21.044 1.00 60.81 185 SER A N 1
ATOM 1448 C CA . SER A 1 185 ? -14.290 -8.361 21.880 1.00 60.81 185 SER A CA 1
ATOM 1449 C C . SER A 1 185 ? -15.260 -9.144 21.008 1.00 60.81 185 SER A C 1
ATOM 1451 O O . SER A 1 185 ? -16.113 -8.575 20.332 1.00 60.81 185 SER A O 1
ATOM 1453 N N . VAL A 1 186 ? -15.077 -10.462 20.960 1.00 58.00 186 VAL A N 1
ATOM 1454 C CA . VAL A 1 186 ? -16.062 -11.401 20.444 1.00 58.00 186 VAL A CA 1
ATOM 1455 C C . VAL A 1 186 ? -17.246 -11.326 21.393 1.00 58.00 186 VAL A C 1
ATOM 1457 O O . VAL A 1 186 ? -17.409 -12.138 22.301 1.00 58.00 186 VAL A O 1
ATOM 1460 N N . THR A 1 187 ? -18.084 -10.308 21.210 1.00 53.22 187 THR A N 1
ATOM 1461 C CA . THR A 1 187 ? -19.455 -10.340 21.690 1.00 53.22 187 THR A CA 1
ATOM 1462 C C . THR A 1 187 ? -20.122 -11.432 20.873 1.00 53.22 187 THR A C 1
ATOM 1464 O O . THR A 1 187 ? -20.685 -11.188 19.810 1.00 53.22 187 THR A O 1
ATOM 1467 N N . SER A 1 188 ? -19.950 -12.673 21.329 1.00 53.28 188 SER A N 1
ATOM 1468 C CA . SER A 1 188 ? -20.702 -13.819 20.855 1.00 53.28 188 SER A CA 1
ATOM 1469 C C . SER A 1 188 ? -22.158 -13.489 21.141 1.00 53.28 188 SER A C 1
ATOM 1471 O O . SER A 1 188 ? -22.654 -13.680 22.252 1.00 53.28 188 SER A O 1
ATOM 1473 N N . VAL A 1 189 ? -22.828 -12.885 20.160 1.00 54.00 189 VAL A N 1
ATOM 1474 C CA . VAL A 1 189 ? -24.279 -12.807 20.123 1.00 54.00 189 VAL A CA 1
ATOM 1475 C C . VAL A 1 189 ? -24.737 -14.240 19.945 1.00 54.00 189 VAL A C 1
ATOM 1477 O O . VAL A 1 189 ? -24.905 -14.738 18.832 1.00 54.00 189 VAL A O 1
ATOM 1480 N N . LEU A 1 190 ? -24.846 -14.927 21.082 1.00 57.09 190 LEU A N 1
ATOM 1481 C CA . LEU A 1 190 ? -25.439 -16.239 21.209 1.00 57.09 190 LEU A CA 1
ATOM 1482 C C . LEU A 1 190 ? -26.887 -16.080 20.746 1.00 57.09 190 LEU A C 1
ATOM 1484 O O . LEU A 1 190 ? -27.790 -15.770 21.524 1.00 57.09 190 LEU A O 1
ATOM 1488 N N . SER A 1 191 ? -27.087 -16.201 19.437 1.00 48.22 191 SER A N 1
ATOM 1489 C CA . SER A 1 191 ? -28.394 -16.206 18.809 1.00 48.22 191 SER A CA 1
ATOM 1490 C C . SER A 1 191 ? -29.047 -17.502 19.252 1.00 48.22 191 SER A C 1
ATOM 1492 O O . SER A 1 191 ? -28.908 -18.543 18.620 1.00 48.22 191 SER A O 1
ATOM 1494 N N . THR A 1 192 ? -29.692 -17.445 20.415 1.00 57.53 192 THR A N 1
ATOM 1495 C CA . THR A 1 192 ? -30.581 -18.487 20.907 1.00 57.53 192 THR A CA 1
ATOM 1496 C C . THR A 1 192 ? -31.792 -18.467 19.988 1.00 57.53 192 THR A C 1
ATOM 1498 O O . THR A 1 192 ? -32.792 -17.801 20.253 1.00 57.53 192 THR A O 1
ATOM 1501 N N . SER A 1 193 ? -31.689 -19.164 18.861 1.00 51.28 193 SER A N 1
ATOM 1502 C CA . SER A 1 193 ? -32.819 -19.545 18.027 1.00 51.28 193 SER A CA 1
ATOM 1503 C C . SER A 1 193 ? -33.665 -20.539 18.823 1.00 51.28 193 SER A C 1
ATOM 1505 O O . SER A 1 193 ? -33.560 -21.756 18.693 1.00 51.28 193 SER A O 1
ATOM 1507 N N . LYS A 1 194 ? -34.507 -19.999 19.709 1.00 57.53 194 LYS A N 1
ATOM 1508 C CA . LYS A 1 194 ? -35.567 -20.748 20.375 1.00 57.53 194 LYS A CA 1
ATOM 1509 C C . LYS A 1 194 ? -36.591 -21.119 19.303 1.00 57.53 194 LYS A C 1
ATOM 1511 O O . LYS A 1 194 ? -37.413 -20.297 18.907 1.00 57.53 194 LYS A O 1
ATOM 1516 N N . ALA A 1 195 ? -36.495 -22.346 18.799 1.00 51.97 195 ALA A N 1
ATOM 1517 C CA . ALA A 1 195 ? -37.501 -22.942 17.937 1.00 51.97 195 ALA A CA 1
ATOM 1518 C C . ALA A 1 195 ? -38.821 -23.058 18.720 1.00 51.97 195 ALA A C 1
ATOM 1520 O O . ALA A 1 195 ? -39.009 -23.973 19.519 1.00 51.97 195 ALA A O 1
ATOM 1521 N N . THR A 1 196 ? -39.725 -22.102 18.520 1.00 58.41 196 THR A N 1
ATOM 1522 C CA . THR A 1 196 ? -41.114 -22.204 18.973 1.00 58.41 196 THR A CA 1
ATOM 1523 C C . THR A 1 196 ? -41.894 -22.941 17.893 1.00 58.41 196 THR A C 1
ATOM 1525 O O . THR A 1 196 ? -42.248 -22.365 16.868 1.00 58.41 196 THR A O 1
ATOM 1528 N N . ALA A 1 197 ? -42.151 -24.229 18.117 1.00 60.69 197 ALA A N 1
ATOM 1529 C CA . ALA A 1 197 ? -43.191 -24.948 17.397 1.00 60.69 197 ALA A CA 1
ATOM 1530 C C . ALA A 1 197 ? -44.553 -24.358 17.802 1.00 60.69 197 ALA A C 1
ATOM 1532 O O . ALA A 1 197 ? -44.924 -24.405 18.974 1.00 60.69 197 ALA A O 1
ATOM 1533 N N . GLY A 1 198 ? -45.275 -23.772 16.847 1.00 53.66 198 GLY A N 1
ATOM 1534 C CA . GLY A 1 198 ? -46.646 -23.296 17.028 1.00 53.66 198 GLY A CA 1
ATOM 1535 C C . GLY A 1 198 ? -47.594 -24.039 16.082 1.00 53.66 198 GLY A C 1
ATOM 1536 O O . GLY A 1 198 ? -47.306 -24.085 14.884 1.00 53.66 198 GLY A O 1
ATOM 1537 N N . PRO A 1 199 ? -48.698 -24.633 16.575 1.00 60.09 199 PRO A N 1
ATOM 1538 C CA . PRO A 1 199 ? -49.719 -25.233 15.731 1.00 60.09 199 PRO A CA 1
ATOM 1539 C C . PRO A 1 199 ? -50.634 -24.167 15.109 1.00 60.09 199 PRO A C 1
ATOM 1541 O O . PRO A 1 199 ? -50.807 -23.067 15.630 1.00 60.09 199 PRO A O 1
ATOM 1544 N N . SER A 1 200 ? -51.236 -24.553 13.987 1.00 62.84 200 SER A N 1
ATOM 1545 C CA . SER A 1 200 ? -52.348 -23.896 13.298 1.00 62.84 200 SER A CA 1
ATOM 1546 C C . SER A 1 200 ? -53.468 -23.448 14.238 1.00 62.84 200 SER A C 1
ATOM 1548 O O . SER A 1 200 ? -53.836 -24.224 15.116 1.00 62.84 200 SER A O 1
ATOM 1550 N N . LEU A 1 201 ? -54.095 -22.300 13.954 1.00 47.34 201 LEU A N 1
ATOM 1551 C CA . LEU A 1 201 ? -55.554 -22.117 14.004 1.00 47.34 201 LEU A CA 1
ATOM 1552 C C . LEU A 1 201 ? -55.956 -20.751 13.429 1.00 47.34 201 LEU A C 1
ATOM 1554 O O . LEU A 1 201 ? -55.475 -19.699 13.841 1.00 47.34 201 LEU A O 1
ATOM 1558 N N . SER A 1 202 ? -56.871 -20.810 12.467 1.00 55.12 202 SER A N 1
ATOM 1559 C CA . SER A 1 202 ? -57.677 -19.707 11.955 1.00 55.12 202 SER A CA 1
ATOM 1560 C C . SER A 1 202 ? -58.561 -19.118 13.056 1.00 55.12 202 SER A C 1
ATOM 1562 O O . SER A 1 202 ? -59.102 -19.883 13.852 1.00 55.12 202 SER A O 1
ATOM 1564 N N . SER A 1 203 ? -58.812 -17.804 13.034 1.00 43.44 203 SER A N 1
ATOM 1565 C CA . SER A 1 203 ? -60.148 -17.203 13.221 1.00 43.44 203 SER A CA 1
ATOM 1566 C C . SER A 1 203 ? -60.108 -15.681 13.105 1.00 43.44 203 SER A C 1
ATOM 1568 O O . SER A 1 203 ? -59.121 -15.024 13.414 1.00 43.44 203 SER A O 1
ATOM 1570 N N . ALA A 1 204 ? -61.222 -15.166 12.601 1.00 54.59 204 ALA A N 1
ATOM 1571 C CA . ALA A 1 204 ? -61.488 -13.804 12.185 1.00 54.59 204 ALA A CA 1
ATOM 1572 C C . ALA A 1 204 ? -61.750 -12.812 13.337 1.00 54.59 204 ALA A C 1
ATOM 1574 O O . ALA A 1 204 ? -62.181 -13.206 14.417 1.00 54.59 204 ALA A O 1
ATOM 1575 N N . SER A 1 205 ? -61.673 -11.522 12.978 1.00 46.00 205 SER A N 1
ATOM 1576 C CA . SER A 1 205 ? -62.671 -10.463 13.251 1.00 46.00 205 SER A CA 1
ATOM 1577 C C . SER A 1 205 ? -62.191 -9.223 14.022 1.00 46.00 205 SER A C 1
ATOM 1579 O O . SER A 1 205 ? -61.911 -9.259 15.212 1.00 46.00 205 SER A O 1
ATOM 1581 N N . SER A 1 206 ? -62.287 -8.104 13.290 1.00 46.66 206 SER A N 1
ATOM 1582 C CA . SER A 1 206 ? -62.928 -6.822 13.638 1.00 46.66 206 SER A CA 1
ATOM 1583 C C . SER A 1 206 ? -62.289 -5.805 14.599 1.00 46.66 206 SER A C 1
ATOM 1585 O O . SER A 1 206 ? -62.191 -6.039 15.798 1.00 46.66 206 SER A O 1
ATOM 1587 N N . SER A 1 207 ? -62.188 -4.577 14.049 1.00 44.09 207 SER A N 1
ATOM 1588 C CA . SER A 1 207 ? -62.461 -3.261 14.678 1.00 44.09 207 SER A CA 1
ATOM 1589 C C . SER A 1 207 ? -61.351 -2.730 15.620 1.00 44.09 207 SER A C 1
ATOM 1591 O O . SER A 1 207 ? -60.721 -3.509 16.310 1.00 44.09 207 SER A O 1
ATOM 1593 N N . THR A 1 208 ? -60.976 -1.449 15.728 1.00 39.84 208 THR A N 1
ATOM 1594 C CA . THR A 1 208 ? -61.554 -0.146 15.355 1.00 39.84 208 THR A CA 1
ATOM 1595 C C . THR A 1 208 ? -60.424 0.910 15.336 1.00 39.84 208 THR A C 1
ATOM 1597 O O . THR A 1 208 ? -59.441 0.777 16.056 1.00 39.84 208 THR A O 1
ATOM 1600 N N . SER A 1 209 ? -60.607 1.937 14.504 1.00 45.50 209 SER A N 1
ATOM 1601 C CA . SER A 1 209 ? -60.067 3.314 14.434 1.00 45.50 209 SER A CA 1
ATOM 1602 C C . SER A 1 209 ? -59.102 3.851 15.516 1.00 45.50 209 SER A C 1
ATOM 1604 O O . SER A 1 209 ? -59.359 3.679 16.704 1.00 45.50 209 SER A O 1
ATOM 1606 N N . THR A 1 210 ? -58.137 4.713 15.127 1.00 40.22 210 THR A N 1
ATOM 1607 C CA . THR A 1 210 ? -58.142 6.193 15.369 1.00 40.22 210 THR A CA 1
ATOM 1608 C C . THR A 1 210 ? -56.769 6.865 15.095 1.00 40.22 210 THR A C 1
ATOM 1610 O O . THR A 1 210 ? -55.727 6.311 15.421 1.00 40.22 210 THR A O 1
ATOM 1613 N N . ALA A 1 211 ? -56.834 8.102 14.568 1.00 41.62 211 ALA A N 1
ATOM 1614 C CA . ALA A 1 211 ? -55.851 9.208 14.557 1.00 41.62 211 ALA A CA 1
ATOM 1615 C C . ALA A 1 211 ? -54.686 9.233 13.538 1.00 41.62 211 ALA A C 1
ATOM 1617 O O . ALA A 1 211 ? -53.540 8.899 13.814 1.00 41.62 211 ALA A O 1
ATOM 1618 N N . THR A 1 212 ? -55.010 9.779 12.365 1.00 48.34 212 THR A N 1
ATOM 1619 C CA . THR A 1 212 ? -54.474 11.030 11.787 1.00 48.34 212 THR A CA 1
ATOM 1620 C C . THR A 1 212 ? -53.175 11.627 12.368 1.00 48.34 212 THR A C 1
ATOM 1622 O O . THR A 1 212 ? -53.176 12.215 13.445 1.00 48.34 212 THR A O 1
ATOM 1625 N N . SER A 1 213 ? -52.118 11.657 11.550 1.00 42.28 213 SER A N 1
ATOM 1626 C CA . SER A 1 213 ? -51.151 12.765 11.498 1.00 42.28 213 SER A CA 1
ATOM 1627 C C . SER A 1 213 ? -50.717 12.946 10.044 1.00 42.28 213 SER A C 1
ATOM 1629 O O . SER A 1 213 ? -49.956 12.154 9.491 1.00 42.28 213 SER A O 1
ATOM 1631 N N . ILE A 1 214 ? -51.307 13.947 9.392 1.00 47.34 214 ILE A N 1
ATOM 1632 C CA . ILE A 1 214 ? -51.013 14.335 8.015 1.00 47.34 214 ILE A CA 1
ATOM 1633 C C . ILE A 1 214 ? -49.862 15.333 8.113 1.00 47.34 214 ILE A C 1
ATOM 1635 O O . ILE A 1 214 ? -50.056 16.462 8.562 1.00 47.34 214 ILE A O 1
ATOM 1639 N N . SER A 1 215 ? -48.658 14.907 7.741 1.00 48.50 215 SER A N 1
ATOM 1640 C CA . SER A 1 215 ? -47.534 15.826 7.567 1.00 48.50 215 SER A CA 1
ATOM 1641 C C . SER A 1 215 ? -47.719 16.576 6.239 1.00 48.50 215 SER A C 1
ATOM 1643 O O . SER A 1 215 ? -48.041 15.932 5.235 1.00 48.50 215 SER A O 1
ATOM 1645 N N . PRO A 1 216 ? -47.587 17.913 6.199 1.00 52.12 216 PRO A N 1
ATOM 1646 C CA . PRO A 1 216 ? -47.780 18.678 4.975 1.00 52.12 216 PRO A CA 1
ATOM 1647 C C . PRO A 1 216 ? -46.698 18.314 3.954 1.00 52.12 216 PRO A C 1
ATOM 1649 O O . PRO A 1 216 ? -45.502 18.452 4.205 1.00 52.12 216 PRO A O 1
ATOM 1652 N N . GLY A 1 217 ? -47.141 17.832 2.792 1.00 50.94 217 GLY A N 1
ATOM 1653 C CA . GLY A 1 217 ? -46.284 17.535 1.655 1.00 50.94 217 GLY A CA 1
ATOM 1654 C C . GLY A 1 217 ? -45.611 18.801 1.136 1.00 50.94 217 GLY A C 1
ATOM 1655 O O . GLY A 1 217 ? -46.264 19.686 0.585 1.00 50.94 217 GLY A O 1
ATOM 1656 N N . SER A 1 218 ? -44.292 18.865 1.290 1.00 48.81 218 SER A N 1
ATOM 1657 C CA . SER A 1 218 ? -43.449 19.850 0.624 1.00 48.81 218 SER A CA 1
ATOM 1658 C C . SER A 1 218 ? -43.471 19.585 -0.880 1.00 48.81 218 SER A C 1
ATOM 1660 O O . SER A 1 218 ? -42.857 18.636 -1.367 1.00 48.81 218 SER A O 1
ATOM 1662 N N . ALA A 1 219 ? -44.197 20.421 -1.620 1.00 50.19 219 ALA A N 1
ATOM 1663 C CA . ALA A 1 219 ? -44.153 20.461 -3.072 1.00 50.19 219 ALA A CA 1
ATOM 1664 C C . ALA A 1 219 ? -42.733 20.846 -3.524 1.00 50.19 219 ALA A C 1
ATOM 1666 O O . ALA A 1 219 ? -42.354 22.017 -3.515 1.00 50.19 219 ALA A O 1
ATOM 1667 N N . SER A 1 220 ? -41.931 19.846 -3.894 1.00 50.28 220 SER A N 1
ATOM 1668 C CA . SER A 1 220 ? -40.651 20.049 -4.569 1.00 50.28 220 SER A CA 1
ATOM 1669 C C . SER A 1 220 ? -40.939 20.484 -6.005 1.00 50.28 220 SER A C 1
ATOM 1671 O O . SER A 1 220 ? -41.192 19.667 -6.889 1.00 50.28 220 SER A O 1
ATOM 1673 N N . GLY A 1 221 ? -40.987 21.798 -6.220 1.00 49.34 221 GLY A N 1
ATOM 1674 C CA . GLY A 1 221 ? -41.016 22.383 -7.552 1.00 49.34 221 GLY A CA 1
ATOM 1675 C C . GLY A 1 221 ? -39.691 22.104 -8.250 1.00 49.34 221 GLY A C 1
ATOM 1676 O O . GLY A 1 221 ? -38.693 22.771 -7.987 1.00 49.34 221 GLY A O 1
ATOM 1677 N N . SER A 1 222 ? -39.673 21.113 -9.137 1.00 50.16 222 SER A N 1
ATOM 1678 C CA . SER A 1 222 ? -38.566 20.878 -10.057 1.00 50.16 222 SER A CA 1
ATOM 1679 C C . SER A 1 222 ? -38.462 22.071 -11.009 1.00 50.16 222 SER A C 1
ATOM 1681 O O . SER A 1 222 ? -39.252 22.193 -11.947 1.00 50.16 222 SER A O 1
ATOM 1683 N N . ALA A 1 223 ? -37.507 22.968 -10.758 1.00 57.41 223 ALA A N 1
ATOM 1684 C CA . ALA A 1 223 ? -37.146 24.021 -11.695 1.00 57.41 223 ALA A CA 1
ATOM 1685 C C . ALA A 1 223 ? -36.608 23.359 -12.971 1.00 57.41 223 ALA A C 1
ATOM 1687 O O . ALA A 1 223 ? -35.462 22.916 -13.030 1.00 57.41 223 ALA A O 1
ATOM 1688 N N . SER A 1 224 ? -37.462 23.240 -13.987 1.00 56.91 224 SER A N 1
ATOM 1689 C CA . SER A 1 224 ? -37.067 22.787 -15.314 1.00 56.91 224 SER A CA 1
ATOM 1690 C C . SER A 1 224 ? -36.128 23.835 -15.903 1.00 56.91 224 SER A C 1
ATOM 1692 O O . SER A 1 224 ? -36.563 24.897 -16.354 1.00 56.91 224 SER A O 1
ATOM 1694 N N . VAL A 1 225 ? -34.828 23.561 -15.846 1.00 59.47 225 VAL A N 1
ATOM 1695 C CA . VAL A 1 225 ? -33.803 24.396 -16.468 1.00 59.47 225 VAL A CA 1
ATOM 1696 C C . VAL A 1 225 ? -34.063 24.378 -17.970 1.00 59.47 225 VAL A C 1
ATOM 1698 O O . VAL A 1 225 ? -33.941 23.339 -18.618 1.00 59.47 225 VAL A O 1
ATOM 1701 N N . GLY A 1 226 ? -34.493 25.522 -18.507 1.00 54.66 226 GLY A N 1
ATOM 1702 C CA . GLY A 1 226 ? -34.828 25.662 -19.918 1.00 54.66 226 GLY A CA 1
ATOM 1703 C C . GLY A 1 226 ? -33.667 25.193 -20.791 1.00 54.66 226 GLY A C 1
ATOM 1704 O O . GLY A 1 226 ? -32.518 25.577 -20.568 1.00 54.66 226 GLY A O 1
ATOM 1705 N N . SER A 1 227 ? -33.970 24.371 -21.794 1.00 56.12 227 SER A N 1
ATOM 1706 C CA . SER A 1 227 ? -33.000 23.694 -22.666 1.00 56.12 227 SER A CA 1
ATOM 1707 C C . SER A 1 227 ? -31.976 24.645 -23.309 1.00 56.12 227 SER A C 1
ATOM 1709 O O . SER A 1 227 ? -30.865 24.233 -23.632 1.00 56.12 227 SER A O 1
ATOM 1711 N N . GLY A 1 228 ? -32.313 25.936 -23.428 1.00 50.53 228 GLY A N 1
ATOM 1712 C CA . GLY A 1 228 ? -31.406 26.985 -23.901 1.00 50.53 228 GLY A CA 1
ATOM 1713 C C . GLY A 1 228 ? -30.228 27.295 -22.966 1.00 50.53 228 GLY A C 1
ATOM 1714 O O . GLY A 1 228 ? -29.148 27.616 -23.453 1.00 50.53 228 GLY A O 1
ATOM 1715 N N . ALA A 1 229 ? -30.378 27.147 -21.645 1.00 63.28 229 ALA A N 1
ATOM 1716 C CA . ALA A 1 229 ? -29.285 27.379 -20.694 1.00 63.28 229 ALA A CA 1
ATOM 1717 C C . ALA A 1 229 ? -28.246 26.244 -20.722 1.00 63.28 229 ALA A C 1
ATOM 1719 O O . ALA A 1 229 ? -27.047 26.482 -20.592 1.00 63.28 229 ALA A O 1
ATOM 1720 N N . ILE A 1 230 ? -28.704 25.014 -20.965 1.00 65.38 230 ILE A N 1
ATOM 1721 C CA . ILE A 1 230 ? -27.848 23.825 -21.052 1.00 65.38 230 ILE A CA 1
ATOM 1722 C C . ILE A 1 230 ? -26.952 23.900 -22.299 1.00 65.38 230 ILE A C 1
ATOM 1724 O O . ILE A 1 230 ? -25.767 23.585 -22.221 1.00 65.38 230 ILE A O 1
ATOM 1728 N N . ALA A 1 231 ? -27.470 24.400 -23.427 1.00 68.50 231 ALA A N 1
ATOM 1729 C CA . ALA A 1 231 ? -26.695 24.526 -24.663 1.00 68.50 231 ALA A CA 1
ATOM 1730 C C . ALA A 1 231 ? -25.502 25.500 -24.539 1.00 68.50 231 ALA A C 1
ATOM 1732 O O . ALA A 1 231 ? -24.441 25.250 -25.112 1.00 68.50 231 ALA A O 1
ATOM 1733 N N . GLY A 1 232 ? -25.639 26.579 -23.756 1.00 66.75 232 GLY A N 1
ATOM 1734 C CA . GLY A 1 232 ? -24.576 27.575 -23.574 1.00 66.75 232 GLY A CA 1
ATOM 1735 C C . GLY A 1 232 ? -23.373 27.063 -22.775 1.00 66.75 232 GLY A C 1
ATOM 1736 O O . GLY A 1 232 ? -22.228 27.369 -23.110 1.00 66.75 232 GLY A O 1
ATOM 1737 N N . ILE A 1 233 ? -23.615 26.238 -21.751 1.00 76.62 233 ILE A N 1
ATOM 1738 C CA . ILE A 1 233 ? -22.551 25.720 -20.873 1.00 76.62 233 ILE A CA 1
ATOM 1739 C C . ILE A 1 233 ? -21.648 24.738 -21.628 1.00 76.62 233 ILE A C 1
ATOM 1741 O O . ILE A 1 233 ? -20.429 24.761 -21.452 1.00 76.62 233 ILE A O 1
ATOM 1745 N N . VAL A 1 234 ? -22.218 23.922 -22.518 1.00 84.31 234 VAL A N 1
ATOM 1746 C CA . VAL A 1 234 ? -21.457 22.906 -23.260 1.00 84.31 234 VAL A CA 1
ATOM 1747 C C . VAL A 1 234 ? -20.430 23.551 -24.195 1.00 84.31 234 VAL A C 1
ATOM 1749 O O . VAL A 1 234 ? -19.270 23.143 -24.201 1.00 84.31 234 VAL A O 1
ATOM 1752 N N . VAL A 1 235 ? -20.805 24.602 -24.932 1.00 86.88 235 VAL A N 1
ATOM 1753 C CA . VAL A 1 235 ? -19.872 25.292 -25.844 1.00 86.88 235 VAL A CA 1
ATOM 1754 C C . VAL A 1 235 ? -18.754 25.996 -25.066 1.00 86.88 235 VAL A C 1
ATOM 1756 O O . VAL A 1 235 ? -17.589 25.935 -25.465 1.00 86.88 235 VAL A O 1
ATOM 1759 N N . GLY A 1 236 ? -19.083 26.602 -23.920 1.00 84.44 236 GLY A N 1
ATOM 1760 C CA . GLY A 1 236 ? -18.092 27.212 -23.030 1.00 84.44 236 GLY A CA 1
ATOM 1761 C C . GLY A 1 236 ? -17.084 26.195 -22.487 1.00 84.44 236 GLY A C 1
ATOM 1762 O O . GLY A 1 236 ? -15.877 26.439 -22.534 1.00 84.44 236 GLY A O 1
ATOM 1763 N N . ALA A 1 237 ? -17.558 25.027 -22.043 1.00 88.19 237 ALA A N 1
ATOM 1764 C CA . ALA A 1 237 ? -16.700 23.969 -21.515 1.00 88.19 237 ALA A CA 1
ATOM 1765 C C . ALA A 1 237 ? -15.713 23.439 -22.570 1.00 88.19 237 ALA A C 1
ATOM 1767 O O . ALA A 1 237 ? -14.529 23.277 -22.273 1.00 88.19 237 ALA A O 1
ATOM 1768 N N . VAL A 1 238 ? -16.158 23.242 -23.817 1.00 92.88 238 VAL A N 1
ATOM 1769 C CA . VAL A 1 238 ? -15.290 22.746 -24.902 1.00 92.88 238 VAL A CA 1
ATOM 1770 C C . VAL A 1 238 ? -14.142 23.719 -25.195 1.00 92.88 238 VAL A C 1
ATOM 1772 O O . VAL A 1 238 ? -12.996 23.290 -25.333 1.00 92.88 238 VAL A O 1
ATOM 1775 N N . LEU A 1 239 ? -14.408 25.030 -25.231 1.00 94.88 239 LEU A N 1
ATOM 1776 C CA . LEU A 1 239 ? -13.364 26.035 -25.471 1.00 94.88 239 LEU A CA 1
ATOM 1777 C C . LEU A 1 239 ? -12.340 26.101 -24.330 1.00 94.88 239 LEU A C 1
ATOM 1779 O O . LEU A 1 239 ? -11.140 26.205 -24.592 1.00 94.88 239 LEU A O 1
ATOM 1783 N N . VAL A 1 240 ? -12.788 25.991 -23.076 1.00 95.62 240 VAL A N 1
ATOM 1784 C CA . VAL A 1 240 ? -11.894 25.983 -21.905 1.00 95.62 240 VAL A CA 1
ATOM 1785 C C . VAL A 1 240 ? -11.011 24.733 -21.897 1.00 95.62 240 VAL A C 1
ATOM 1787 O O . VAL A 1 240 ? -9.804 24.846 -21.682 1.00 95.62 240 VAL A O 1
ATOM 1790 N N . VAL A 1 241 ? -11.571 23.558 -22.201 1.00 95.31 241 VAL A N 1
ATOM 1791 C CA . VAL A 1 241 ? -10.807 22.301 -22.275 1.00 95.31 241 VAL A CA 1
ATOM 1792 C C . VAL A 1 241 ? -9.764 22.357 -23.393 1.00 95.31 241 VAL A C 1
ATOM 1794 O O . VAL A 1 241 ? -8.606 21.996 -23.166 1.00 95.31 241 VAL A O 1
ATOM 1797 N N . LEU A 1 242 ? -10.114 22.863 -24.581 1.00 95.81 242 LEU A N 1
ATOM 1798 C CA . LEU A 1 242 ? -9.157 23.006 -25.685 1.00 95.81 242 LEU A CA 1
ATOM 1799 C C . LEU A 1 242 ? -8.023 23.984 -25.344 1.00 95.81 242 LEU A C 1
ATOM 1801 O O . LEU A 1 242 ? -6.854 23.678 -25.595 1.00 95.81 242 LEU A O 1
ATOM 1805 N N . ALA A 1 243 ? -8.339 25.121 -24.715 1.00 96.25 243 ALA A N 1
ATOM 1806 C CA . ALA A 1 243 ? -7.336 26.091 -24.277 1.00 96.25 243 ALA A CA 1
ATOM 1807 C C . ALA A 1 243 ? -6.405 25.515 -23.194 1.00 96.25 243 ALA A C 1
ATOM 1809 O O . ALA A 1 243 ? -5.183 25.661 -23.290 1.00 96.25 243 ALA A O 1
ATOM 1810 N N . ALA A 1 244 ? -6.958 24.810 -22.202 1.00 96.12 244 ALA A N 1
ATOM 1811 C CA . ALA A 1 244 ? -6.188 24.174 -21.134 1.00 96.12 244 ALA A CA 1
ATOM 1812 C C . ALA A 1 244 ? -5.265 23.072 -21.674 1.00 96.12 244 ALA A C 1
ATOM 1814 O O . ALA A 1 244 ? -4.087 23.016 -21.314 1.00 96.12 244 ALA A O 1
ATOM 1815 N N . THR A 1 245 ? -5.760 22.245 -22.600 1.00 93.50 245 THR A N 1
ATOM 1816 C CA . THR A 1 245 ? -4.970 21.166 -23.215 1.00 93.50 245 THR A CA 1
ATOM 1817 C C . THR A 1 245 ?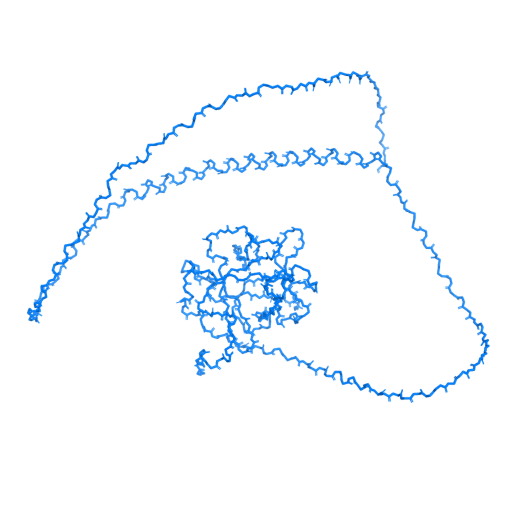 -3.846 21.737 -24.086 1.00 93.50 245 THR A C 1
ATOM 1819 O O . THR A 1 245 ? -2.703 21.280 -24.009 1.00 93.50 245 THR A O 1
ATOM 1822 N N . GLY A 1 246 ? -4.131 22.793 -24.859 1.00 96.00 246 GLY A N 1
ATOM 1823 C CA . GLY A 1 246 ? -3.123 23.520 -25.636 1.00 96.00 246 GLY A CA 1
ATOM 1824 C C . GLY A 1 246 ? -2.027 24.130 -24.756 1.00 96.00 246 GLY A C 1
ATOM 1825 O O . GLY A 1 246 ? -0.836 23.959 -25.039 1.00 96.00 246 GLY A O 1
ATOM 1826 N N . ALA A 1 247 ? -2.409 24.774 -23.648 1.00 96.31 247 ALA A N 1
ATOM 1827 C CA . ALA A 1 247 ? -1.465 25.324 -22.677 1.00 96.31 247 ALA A CA 1
ATOM 1828 C C . ALA A 1 247 ? -0.609 24.224 -22.025 1.00 96.31 247 ALA A C 1
ATOM 1830 O O . ALA A 1 247 ? 0.615 24.358 -21.959 1.00 96.31 247 ALA A O 1
ATOM 1831 N N . PHE A 1 248 ? -1.219 23.110 -21.611 1.00 95.81 248 PHE A N 1
ATOM 1832 C CA . PHE A 1 248 ? -0.511 21.987 -20.996 1.00 95.81 248 PHE A CA 1
ATOM 1833 C C . PHE A 1 248 ? 0.546 21.385 -21.933 1.00 95.81 248 PHE A C 1
ATOM 1835 O O . PHE A 1 248 ? 1.707 21.235 -21.541 1.00 95.81 248 PHE A O 1
ATOM 1842 N N . ILE A 1 249 ? 0.194 21.123 -23.198 1.00 94.75 249 ILE A N 1
ATOM 1843 C CA . ILE A 1 249 ? 1.138 20.603 -24.203 1.00 94.75 249 ILE A CA 1
ATOM 1844 C C . ILE A 1 249 ? 2.278 21.603 -24.448 1.00 94.75 249 ILE A C 1
ATOM 1846 O O . ILE A 1 249 ? 3.445 21.203 -24.532 1.00 94.75 249 ILE A O 1
ATOM 1850 N N . PHE A 1 250 ? 1.975 22.902 -24.523 1.00 95.31 250 PHE A N 1
ATOM 1851 C CA . PHE A 1 250 ? 2.986 23.947 -24.699 1.00 95.31 250 PHE A CA 1
ATOM 1852 C C . PHE A 1 250 ? 3.985 23.991 -23.529 1.00 95.31 250 PHE A C 1
ATOM 1854 O O . PHE A 1 250 ? 5.201 24.001 -23.755 1.00 95.31 250 PHE A O 1
ATOM 1861 N N . PHE A 1 251 ? 3.504 23.938 -22.282 1.00 92.94 251 PHE A N 1
ATOM 1862 C CA . PHE A 1 251 ? 4.365 23.916 -21.093 1.00 92.94 251 PHE A CA 1
ATOM 1863 C C . PHE A 1 251 ? 5.171 22.617 -20.969 1.00 92.94 251 PHE A C 1
ATOM 1865 O O . PHE A 1 251 ? 6.375 22.672 -20.691 1.00 92.94 251 PHE A O 1
ATOM 1872 N N . ALA A 1 252 ? 4.571 21.460 -21.261 1.00 87.94 252 ALA A N 1
ATOM 1873 C CA . ALA A 1 252 ? 5.271 20.174 -21.260 1.00 87.94 252 ALA A CA 1
ATOM 1874 C C . ALA A 1 252 ? 6.404 20.143 -22.302 1.00 87.94 252 ALA A C 1
ATOM 1876 O O . ALA A 1 252 ? 7.523 19.704 -22.012 1.00 87.94 252 ALA A O 1
ATOM 1877 N N . LYS A 1 253 ? 6.157 20.681 -23.505 1.00 87.62 253 LYS A N 1
ATOM 1878 C CA . LYS A 1 253 ? 7.166 20.759 -24.571 1.00 87.62 253 LYS A CA 1
ATOM 1879 C C . LYS A 1 253 ? 8.272 21.765 -24.241 1.00 87.62 253 LYS A C 1
ATOM 1881 O O . LYS A 1 253 ? 9.437 21.499 -24.540 1.00 87.62 253 LYS A O 1
ATOM 1886 N N . ARG A 1 254 ? 7.946 22.882 -23.575 1.00 89.44 254 ARG A N 1
ATOM 1887 C CA . ARG A 1 254 ? 8.943 23.856 -23.092 1.00 89.44 254 ARG A CA 1
ATOM 1888 C C . ARG A 1 254 ? 9.852 23.252 -22.020 1.00 89.44 254 ARG A C 1
ATOM 1890 O O . ARG A 1 254 ? 11.061 23.460 -22.087 1.00 89.44 254 ARG A O 1
ATOM 1897 N N . ARG A 1 255 ? 9.312 22.453 -21.091 1.00 83.75 255 ARG A N 1
ATOM 1898 C CA . ARG A 1 255 ? 10.095 21.821 -20.011 1.00 83.75 255 ARG A CA 1
ATOM 1899 C C . ARG A 1 255 ? 11.101 20.789 -20.536 1.00 83.75 255 ARG A C 1
ATOM 1901 O O . ARG A 1 255 ? 12.236 20.760 -20.066 1.00 83.75 255 ARG A O 1
ATOM 1908 N N . LYS A 1 256 ? 10.744 20.011 -21.569 1.00 78.94 256 LYS A N 1
ATOM 1909 C CA . LYS A 1 256 ? 11.647 19.001 -22.161 1.00 78.94 256 LYS A CA 1
ATOM 1910 C C . LYS A 1 256 ? 12.903 19.591 -22.817 1.00 78.94 256 LYS A C 1
ATOM 1912 O O . LYS A 1 256 ? 13.937 18.934 -22.825 1.00 78.94 256 LYS A O 1
ATOM 1917 N N . ARG A 1 257 ? 12.862 20.829 -23.332 1.00 77.62 257 ARG A N 1
ATOM 1918 C CA . ARG A 1 257 ? 14.038 21.450 -23.984 1.00 77.62 257 ARG A CA 1
ATOM 1919 C C . ARG A 1 257 ? 15.158 21.799 -22.999 1.00 77.62 257 ARG A C 1
ATOM 1921 O O . ARG A 1 257 ? 16.310 21.853 -23.415 1.00 77.62 257 ARG A O 1
ATOM 1928 N N . ASN A 1 258 ? 14.842 21.987 -21.718 1.00 71.50 258 ASN A N 1
ATOM 1929 C CA . ASN A 1 258 ? 15.854 22.309 -20.711 1.00 71.50 258 ASN A CA 1
ATOM 1930 C C . ASN A 1 258 ? 16.592 21.053 -20.220 1.00 71.50 258 ASN A C 1
ATOM 1932 O O . ASN A 1 258 ? 17.804 21.093 -20.065 1.00 71.50 258 ASN A O 1
ATOM 1936 N N . GLN A 1 259 ? 15.905 19.912 -20.106 1.00 72.06 259 GLN A N 1
ATOM 1937 C CA . GLN A 1 259 ? 16.511 18.663 -19.615 1.00 72.06 259 GLN A CA 1
ATOM 1938 C C . GLN A 1 259 ? 17.536 18.045 -20.578 1.00 72.06 259 GLN A C 1
ATOM 1940 O O . GLN A 1 259 ? 18.428 17.317 -20.151 1.00 72.06 259 GLN A O 1
ATOM 1945 N N . VAL A 1 260 ? 17.443 18.335 -21.881 1.00 71.69 260 VAL A N 1
ATOM 1946 C CA . VAL A 1 260 ? 18.428 17.842 -22.858 1.00 71.69 260 VAL A CA 1
ATOM 1947 C C . VAL A 1 260 ? 19.796 18.496 -22.638 1.00 71.69 260 VAL A C 1
ATOM 1949 O O . VAL A 1 260 ? 20.811 17.831 -22.804 1.00 71.69 260 VAL A O 1
ATOM 1952 N N . ARG A 1 261 ? 19.849 19.765 -22.206 1.00 71.44 261 ARG A N 1
ATOM 1953 C CA . ARG A 1 261 ? 21.121 20.464 -21.953 1.00 71.44 261 ARG A CA 1
ATOM 1954 C C . ARG A 1 261 ? 21.861 19.919 -20.733 1.00 71.44 261 ARG A C 1
ATOM 1956 O O . ARG A 1 261 ? 23.081 19.803 -20.786 1.00 71.44 261 ARG A O 1
ATOM 1963 N N . ASP A 1 262 ? 21.135 19.521 -19.694 1.00 71.56 262 ASP A N 1
ATOM 1964 C CA . ASP A 1 262 ? 21.751 18.973 -18.482 1.00 71.56 262 ASP A CA 1
ATOM 1965 C C . ASP A 1 262 ? 22.351 17.581 -18.731 1.00 71.56 262 ASP A C 1
ATOM 1967 O O . ASP A 1 262 ? 23.452 17.296 -18.265 1.00 71.56 262 ASP A O 1
ATOM 1971 N N . ARG A 1 263 ? 21.713 16.755 -19.577 1.00 72.88 263 ARG A N 1
ATOM 1972 C CA . ARG A 1 263 ? 22.260 15.438 -19.955 1.00 72.88 263 ARG A CA 1
ATOM 1973 C C . ARG A 1 263 ? 23.556 15.519 -20.765 1.00 72.88 263 ARG A C 1
ATOM 1975 O O . ARG A 1 263 ? 24.418 14.665 -20.589 1.00 72.88 263 ARG A O 1
ATOM 1982 N N . TYR A 1 264 ? 23.726 16.533 -21.618 1.00 74.44 264 TYR A N 1
ATOM 1983 C CA . TYR A 1 264 ? 25.004 16.737 -22.316 1.00 74.44 264 TYR A CA 1
ATOM 1984 C C . TYR A 1 264 ? 26.111 17.201 -21.364 1.00 74.44 264 TYR A C 1
ATOM 1986 O O . TYR A 1 264 ? 27.244 16.748 -21.490 1.00 74.44 264 TYR A O 1
ATOM 1994 N N . ARG A 1 265 ? 25.782 18.031 -20.369 1.00 72.12 265 ARG A N 1
ATOM 1995 C CA . ARG A 1 265 ? 26.759 18.525 -19.389 1.00 72.12 265 ARG A CA 1
ATOM 1996 C C . ARG A 1 265 ? 27.250 17.423 -18.444 1.00 72.12 265 ARG A C 1
ATOM 1998 O O . ARG A 1 265 ? 28.420 17.402 -18.078 1.00 72.12 265 ARG A O 1
ATOM 2005 N N . GLU A 1 266 ? 26.376 16.486 -18.086 1.00 69.69 266 GLU A N 1
ATOM 2006 C CA . GLU A 1 266 ? 26.738 15.314 -17.279 1.00 69.69 266 GLU A CA 1
ATOM 2007 C C . GLU A 1 266 ? 27.547 14.277 -18.080 1.00 69.69 266 GLU A C 1
ATOM 2009 O O . GLU A 1 266 ? 28.493 13.690 -17.554 1.00 69.69 266 GLU A O 1
ATOM 2014 N N . ALA A 1 267 ? 27.239 14.097 -19.371 1.00 71.62 267 ALA A N 1
ATOM 2015 C CA . ALA A 1 267 ? 28.042 13.260 -20.263 1.00 71.62 267 ALA A CA 1
ATOM 2016 C C . ALA A 1 267 ? 29.459 13.831 -20.480 1.00 71.62 267 ALA A C 1
ATOM 2018 O O . ALA A 1 267 ? 30.422 13.068 -20.524 1.00 71.62 267 ALA A O 1
ATOM 2019 N N . GLU A 1 268 ? 29.599 15.157 -20.552 1.00 69.44 268 GLU A N 1
ATOM 2020 C CA . GLU A 1 268 ? 30.898 15.832 -20.679 1.00 69.44 268 GLU A CA 1
ATOM 2021 C C . GLU A 1 268 ? 31.729 15.727 -19.387 1.00 69.44 268 GLU A C 1
ATOM 2023 O O . GLU A 1 268 ? 32.912 15.398 -19.444 1.00 69.44 268 GLU A O 1
ATOM 2028 N N . LEU A 1 269 ? 31.104 15.863 -18.210 1.00 68.25 269 LEU A N 1
ATOM 2029 C CA . LEU A 1 269 ? 31.773 15.672 -16.912 1.00 68.25 269 LEU A CA 1
ATOM 2030 C C . LEU A 1 269 ? 32.240 14.227 -16.669 1.00 68.25 269 LEU A C 1
ATOM 2032 O O . LEU A 1 269 ? 33.252 14.009 -16.003 1.00 68.25 269 LEU A O 1
ATOM 2036 N N . ARG A 1 270 ? 31.543 13.226 -17.220 1.00 63.59 270 ARG A N 1
ATOM 2037 C CA . ARG A 1 270 ? 31.970 11.821 -17.118 1.00 63.59 270 ARG A CA 1
ATOM 2038 C C . ARG A 1 270 ? 33.131 11.461 -18.042 1.00 63.59 270 ARG A C 1
ATOM 2040 O O . ARG A 1 270 ? 33.848 10.511 -17.739 1.00 63.59 270 ARG A O 1
ATOM 2047 N N . SER A 1 271 ? 33.350 12.202 -19.128 1.00 60.72 271 SER A N 1
ATOM 2048 C CA . SER A 1 271 ? 34.417 11.887 -20.086 1.00 60.72 271 SER A CA 1
ATOM 2049 C C . SER A 1 271 ? 35.812 12.338 -19.639 1.00 60.72 271 SER A C 1
ATOM 2051 O O . SER A 1 271 ? 36.790 11.877 -20.224 1.00 60.72 271 SER A O 1
ATOM 2053 N N . ASP A 1 272 ? 35.927 13.197 -18.620 1.00 55.47 272 ASP A N 1
ATOM 2054 C CA . ASP A 1 272 ? 37.221 13.739 -18.165 1.00 55.47 272 ASP A CA 1
ATOM 2055 C C . ASP A 1 272 ? 37.743 13.091 -16.869 1.00 55.47 272 ASP A C 1
ATOM 2057 O O . ASP A 1 272 ? 38.797 13.443 -16.341 1.00 55.47 272 ASP A O 1
ATOM 2061 N N . THR A 1 273 ? 37.049 12.068 -16.353 1.00 57.88 273 THR A N 1
ATOM 2062 C CA . THR A 1 273 ? 37.575 11.268 -15.236 1.00 57.88 273 THR A CA 1
ATOM 2063 C C . THR A 1 273 ? 38.544 10.217 -15.775 1.00 57.88 273 THR A C 1
ATOM 2065 O O . THR A 1 273 ? 38.255 9.022 -15.842 1.00 57.88 273 THR A O 1
ATOM 2068 N N . LYS A 1 274 ? 39.723 10.680 -16.193 1.00 50.81 274 LYS A N 1
ATOM 2069 C CA . LYS A 1 274 ? 40.880 9.841 -16.503 1.00 50.81 274 LYS A CA 1
ATOM 2070 C C . LYS A 1 274 ? 41.306 9.129 -15.216 1.00 50.81 274 LYS A C 1
ATOM 2072 O O . LYS A 1 274 ? 41.994 9.705 -14.374 1.00 50.81 274 LYS A O 1
ATOM 2077 N N . VAL A 1 275 ? 40.861 7.881 -15.053 1.00 53.19 275 VAL A N 1
ATOM 2078 C CA . VAL A 1 275 ? 41.251 6.987 -13.955 1.00 53.19 275 VAL A CA 1
ATOM 2079 C C . VAL A 1 275 ? 42.770 6.831 -13.983 1.00 53.19 275 VAL A C 1
ATOM 2081 O O . VAL A 1 275 ? 43.335 6.065 -14.761 1.00 53.19 275 VAL A O 1
ATOM 2084 N N . THR A 1 276 ? 43.442 7.617 -13.151 1.00 52.84 276 THR A N 1
ATOM 2085 C CA . THR A 1 276 ? 44.872 7.496 -12.907 1.00 52.84 276 THR A CA 1
ATOM 2086 C C . THR A 1 276 ? 45.021 6.384 -11.882 1.00 52.84 276 THR A C 1
ATOM 2088 O O . THR A 1 276 ? 44.777 6.593 -10.697 1.00 52.84 276 THR A O 1
ATOM 2091 N N . TYR A 1 277 ? 45.353 5.179 -12.349 1.00 47.47 277 TYR A N 1
ATOM 2092 C CA . TYR A 1 277 ? 45.760 4.080 -11.480 1.00 47.47 277 TYR A CA 1
ATOM 2093 C C . TYR A 1 277 ? 47.016 4.515 -10.721 1.00 47.47 277 TYR A C 1
ATOM 2095 O O . TYR A 1 277 ? 48.124 4.506 -11.257 1.00 47.47 277 TYR A O 1
ATOM 2103 N N . ALA A 1 278 ? 46.837 4.937 -9.471 1.00 45.84 278 ALA A N 1
ATOM 2104 C CA . ALA A 1 278 ? 47.938 5.075 -8.542 1.00 45.84 278 ALA A CA 1
ATOM 2105 C C . ALA A 1 278 ? 48.456 3.665 -8.242 1.00 45.84 278 ALA A C 1
ATOM 2107 O O . ALA A 1 278 ? 47.815 2.876 -7.551 1.00 45.84 278 ALA A O 1
ATOM 2108 N N . HIS A 1 279 ? 49.617 3.362 -8.814 1.00 47.41 279 HIS A N 1
ATOM 2109 C CA . HIS A 1 279 ? 50.476 2.242 -8.466 1.00 47.41 279 HIS A CA 1
ATOM 2110 C C . HIS A 1 279 ? 50.861 2.385 -6.979 1.00 47.41 279 HIS A C 1
ATOM 2112 O O . HIS A 1 279 ? 51.883 2.982 -6.642 1.00 47.41 279 HIS A O 1
ATOM 2118 N N . MET A 1 280 ? 50.013 1.913 -6.061 1.00 49.91 280 MET A N 1
ATOM 2119 C CA . MET A 1 280 ? 50.408 1.749 -4.666 1.00 49.91 280 MET A CA 1
ATOM 2120 C C . MET A 1 280 ? 51.357 0.559 -4.592 1.00 49.91 280 MET A C 1
ATOM 2122 O O . MET A 1 280 ? 51.001 -0.572 -4.918 1.00 49.91 280 MET A O 1
ATOM 2126 N N . GLY A 1 281 ? 52.601 0.868 -4.235 1.00 46.81 281 GLY A N 1
ATOM 2127 C CA . GLY A 1 281 ? 53.677 -0.089 -4.074 1.00 46.81 281 GLY A CA 1
ATOM 2128 C C . GLY A 1 281 ? 53.321 -1.171 -3.064 1.00 46.81 281 GLY A C 1
ATOM 2129 O O . GLY A 1 281 ? 52.884 -0.892 -1.951 1.00 46.81 281 GLY A O 1
ATOM 2130 N N . SER A 1 282 ? 53.560 -2.407 -3.486 1.00 45.44 282 SER A N 1
ATOM 2131 C CA . SER A 1 282 ? 53.651 -3.582 -2.634 1.00 45.44 282 SER A CA 1
ATOM 2132 C C . SER A 1 282 ? 54.810 -3.398 -1.644 1.00 45.44 282 SER A C 1
ATOM 2134 O O . SER A 1 282 ? 55.946 -3.214 -2.092 1.00 45.44 282 SER A O 1
ATOM 2136 N N . PRO A 1 283 ? 54.589 -3.452 -0.320 1.00 52.44 283 PRO A N 1
ATOM 2137 C CA . PRO A 1 283 ? 55.668 -3.701 0.619 1.00 52.44 283 PRO A CA 1
ATOM 2138 C C . PRO A 1 283 ? 56.130 -5.149 0.466 1.00 52.44 283 PRO A C 1
ATOM 2140 O O . PRO A 1 283 ? 55.333 -6.056 0.231 1.00 52.44 283 PRO A O 1
ATOM 2143 N N . ALA A 1 284 ? 57.441 -5.314 0.548 1.00 53.12 284 ALA A N 1
ATOM 2144 C CA . ALA A 1 284 ? 58.164 -6.537 0.286 1.00 53.12 284 ALA A CA 1
ATOM 2145 C C . ALA A 1 284 ? 57.794 -7.705 1.216 1.00 53.12 284 ALA A C 1
ATOM 2147 O O . ALA A 1 284 ? 57.374 -7.544 2.361 1.00 53.12 284 ALA A O 1
ATOM 2148 N N . GLU A 1 285 ? 58.028 -8.880 0.651 1.00 54.16 285 GLU A N 1
ATOM 2149 C CA . GLU A 1 285 ? 57.916 -10.228 1.183 1.00 54.16 285 GLU A CA 1
ATOM 2150 C C . GLU A 1 285 ? 58.723 -10.460 2.473 1.00 54.16 285 GLU A C 1
ATOM 2152 O O . GLU A 1 285 ? 59.891 -10.082 2.555 1.00 54.16 285 GLU A O 1
ATOM 2157 N N . ILE A 1 286 ? 58.149 -11.212 3.420 1.00 53.28 286 ILE A N 1
ATOM 2158 C CA . ILE A 1 286 ? 58.898 -12.170 4.247 1.00 53.28 286 ILE A CA 1
ATOM 2159 C C . ILE A 1 286 ? 58.133 -13.501 4.234 1.00 53.28 286 ILE A C 1
ATOM 2161 O O . ILE A 1 286 ? 57.112 -13.656 4.895 1.00 53.28 286 ILE A O 1
ATOM 2165 N N . GLY A 1 287 ? 58.668 -14.440 3.449 1.00 62.66 287 GLY A N 1
ATOM 2166 C CA . GLY A 1 287 ? 58.689 -15.882 3.705 1.00 62.66 287 GLY A CA 1
ATOM 2167 C C . GLY A 1 287 ? 57.362 -16.631 3.832 1.00 62.66 287 GLY A C 1
ATOM 2168 O O . GLY A 1 287 ? 56.836 -16.781 4.929 1.00 62.66 287 GLY A O 1
ATOM 2169 N N . SER A 1 288 ? 56.912 -17.260 2.746 1.00 52.72 288 SER A N 1
ATOM 2170 C CA . SER A 1 288 ? 56.465 -18.666 2.784 1.00 52.72 288 SER A CA 1
ATOM 2171 C C . SER A 1 288 ? 56.255 -19.229 1.374 1.00 52.72 288 SER A C 1
ATOM 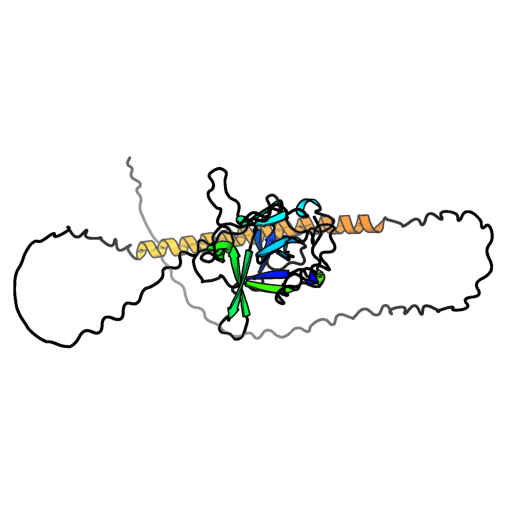2173 O O . SER A 1 288 ? 55.574 -18.638 0.547 1.00 52.72 288 SER A O 1
ATOM 2175 N N . ASP A 1 289 ? 56.937 -20.352 1.156 1.00 52.88 289 ASP A N 1
ATOM 2176 C CA . ASP A 1 289 ? 56.880 -21.413 0.145 1.00 52.88 289 ASP A CA 1
ATOM 2177 C C . ASP A 1 289 ? 56.077 -21.256 -1.169 1.00 52.88 289 ASP A C 1
ATOM 2179 O O . ASP A 1 289 ? 54.909 -20.863 -1.178 1.00 52.88 289 ASP A O 1
ATOM 2183 N N . PRO A 1 290 ? 56.660 -21.693 -2.308 1.00 55.28 290 PRO A N 1
ATOM 2184 C CA . PRO A 1 290 ? 56.005 -21.636 -3.606 1.00 55.28 290 PRO A CA 1
ATOM 2185 C C . PRO A 1 290 ? 54.897 -22.691 -3.711 1.00 55.28 290 PRO A C 1
ATOM 2187 O O . PRO A 1 290 ? 55.157 -23.878 -3.918 1.00 55.28 290 PRO A O 1
ATOM 2190 N N . VAL A 1 291 ? 53.639 -22.254 -3.656 1.00 53.31 291 VAL A N 1
ATOM 2191 C CA . VAL A 1 291 ? 52.528 -23.066 -4.161 1.00 53.31 291 VAL A CA 1
ATOM 2192 C C . VAL A 1 291 ? 52.504 -22.946 -5.679 1.00 53.31 291 VAL A C 1
ATOM 2194 O O . VAL A 1 291 ? 52.117 -21.934 -6.261 1.00 53.31 291 VAL A O 1
ATOM 2197 N N . VAL A 1 292 ? 52.934 -24.026 -6.320 1.00 59.22 292 VAL A N 1
ATOM 2198 C CA . VAL A 1 292 ? 52.738 -24.289 -7.740 1.00 59.22 292 VAL A CA 1
ATOM 2199 C C . VAL A 1 292 ? 51.236 -24.393 -8.010 1.00 59.22 292 VAL A C 1
ATOM 2201 O O . VAL A 1 292 ? 50.601 -25.389 -7.662 1.00 59.22 292 VAL A O 1
ATOM 2204 N N . HIS A 1 293 ? 50.665 -23.402 -8.692 1.00 46.19 293 HIS A N 1
ATOM 2205 C CA . HIS A 1 293 ? 49.439 -23.622 -9.452 1.00 46.19 293 HIS A CA 1
ATOM 2206 C C . HIS A 1 293 ? 49.559 -23.049 -10.864 1.00 46.19 293 HIS A C 1
ATOM 2208 O O . HIS A 1 293 ? 49.250 -21.896 -11.149 1.00 46.19 293 HIS A O 1
ATOM 2214 N N . MET A 1 294 ? 50.065 -23.916 -11.746 1.00 50.00 294 MET A N 1
ATOM 2215 C CA . MET A 1 294 ? 49.829 -23.874 -13.184 1.00 50.00 294 MET A CA 1
ATOM 2216 C C . MET A 1 294 ? 48.321 -23.866 -13.447 1.00 50.00 294 MET A C 1
ATOM 2218 O O . MET A 1 294 ? 47.609 -24.765 -13.007 1.00 50.00 294 MET A O 1
ATOM 2222 N N . GLY A 1 295 ? 47.859 -22.883 -14.210 1.00 48.81 295 GLY A N 1
ATOM 2223 C CA . GLY A 1 295 ? 46.471 -22.789 -14.647 1.00 48.81 295 GLY A CA 1
ATOM 2224 C C . GLY A 1 295 ? 46.210 -21.480 -15.373 1.00 48.81 295 GLY A C 1
ATOM 2225 O O . GLY A 1 295 ? 45.379 -20.687 -14.949 1.00 48.81 295 GLY A O 1
ATOM 2226 N N . SER A 1 296 ? 46.974 -21.219 -16.434 1.00 42.75 296 SER A N 1
ATOM 2227 C CA . SER A 1 296 ? 46.725 -20.116 -17.356 1.00 42.75 296 SER A CA 1
ATOM 2228 C C . SER A 1 296 ? 45.405 -20.352 -18.091 1.00 42.75 296 SER A C 1
ATOM 2230 O O . SER A 1 296 ? 45.359 -21.119 -19.053 1.00 42.75 296 SER A O 1
ATOM 2232 N N . TYR A 1 297 ? 44.344 -19.677 -17.666 1.00 44.56 297 TYR A N 1
ATOM 2233 C CA . TYR A 1 297 ? 43.204 -19.432 -18.537 1.00 44.56 297 TYR A CA 1
ATOM 2234 C C . TYR A 1 297 ? 43.558 -18.228 -19.411 1.00 44.56 297 TYR A C 1
ATOM 2236 O O . TYR A 1 297 ? 43.636 -17.098 -18.934 1.00 44.56 297 TYR A O 1
ATOM 2244 N N . GLN A 1 298 ? 43.844 -18.490 -20.688 1.00 38.66 298 GLN A N 1
ATOM 2245 C CA . GLN A 1 298 ? 43.759 -17.461 -21.716 1.00 38.66 298 GLN A CA 1
ATOM 2246 C C . GLN A 1 298 ? 42.299 -17.017 -21.786 1.00 38.66 298 GLN A C 1
ATOM 2248 O O . GLN A 1 298 ? 41.423 -17.772 -22.197 1.00 38.66 298 GLN A O 1
ATOM 2253 N N . GLU A 1 299 ? 42.043 -15.794 -21.346 1.00 44.19 299 GLU A N 1
ATOM 2254 C CA . GLU A 1 299 ? 40.780 -15.115 -21.573 1.00 44.19 299 GLU A CA 1
ATOM 2255 C C . GLU A 1 299 ? 40.735 -14.720 -23.057 1.00 44.19 299 GLU A C 1
ATOM 2257 O O . GLU A 1 299 ? 41.371 -13.753 -23.486 1.00 44.19 299 GLU A O 1
ATOM 2262 N N . GLU A 1 300 ? 40.047 -15.529 -23.867 1.00 49.62 300 GLU A N 1
ATOM 2263 C CA . GLU A 1 300 ? 39.699 -15.185 -25.243 1.00 49.62 300 GLU A CA 1
ATOM 2264 C C . GLU A 1 300 ? 38.821 -13.930 -25.225 1.00 49.62 300 GLU A C 1
ATOM 2266 O O . GLU A 1 300 ? 37.614 -13.966 -24.980 1.00 49.62 300 GLU A O 1
ATOM 2271 N N . ARG A 1 301 ? 39.450 -12.783 -25.482 1.00 42.28 301 ARG A N 1
ATOM 2272 C CA . ARG A 1 301 ? 38.750 -11.548 -25.814 1.00 42.28 301 ARG A CA 1
ATOM 2273 C C . ARG A 1 301 ? 38.061 -11.738 -27.161 1.00 42.28 301 ARG A C 1
ATOM 2275 O O . ARG A 1 301 ? 38.702 -11.664 -28.205 1.00 42.28 301 ARG A O 1
ATOM 2282 N N . TYR A 1 302 ? 36.750 -11.945 -27.134 1.00 50.97 302 TYR A N 1
ATOM 2283 C CA . TYR A 1 302 ? 35.909 -11.767 -28.311 1.00 50.97 302 TYR A CA 1
ATOM 2284 C C . TYR A 1 302 ? 35.839 -10.268 -28.629 1.00 50.97 302 TYR A C 1
ATOM 2286 O O . TYR A 1 302 ? 35.102 -9.515 -27.991 1.00 50.97 302 TYR A O 1
ATOM 2294 N N . GLU A 1 303 ? 36.632 -9.824 -29.605 1.00 57.81 303 GLU A N 1
ATOM 2295 C CA . GLU A 1 303 ? 36.438 -8.526 -30.247 1.00 57.81 303 GLU A CA 1
ATOM 2296 C C . GLU A 1 303 ? 35.100 -8.562 -30.996 1.00 57.81 303 GLU A C 1
ATOM 2298 O O . GLU A 1 303 ? 34.967 -9.193 -32.045 1.00 57.81 303 GLU A O 1
ATOM 2303 N N . LEU A 1 304 ? 34.071 -7.923 -30.429 1.00 58.56 304 LEU A N 1
ATOM 2304 C CA . LEU A 1 304 ? 32.833 -7.660 -31.155 1.00 58.56 304 LEU A CA 1
ATOM 2305 C C . LEU A 1 304 ? 33.169 -6.761 -32.352 1.00 58.56 304 LEU A C 1
ATOM 2307 O O . LEU A 1 304 ? 33.516 -5.591 -32.187 1.00 58.56 304 LEU A O 1
ATOM 2311 N N . GLY A 1 305 ? 33.068 -7.339 -33.550 1.00 50.62 305 GLY A N 1
ATOM 2312 C CA . GLY A 1 305 ? 33.223 -6.649 -34.823 1.00 50.62 305 GLY A CA 1
ATOM 2313 C C . GLY A 1 305 ? 32.315 -5.425 -34.921 1.00 50.62 305 GLY A C 1
ATOM 2314 O O . GLY A 1 305 ? 31.149 -5.439 -34.525 1.00 50.62 305 GLY A O 1
ATOM 2315 N N . ASN A 1 306 ? 32.884 -4.354 -35.462 1.00 55.16 306 ASN A N 1
ATOM 2316 C CA . ASN A 1 306 ? 32.311 -3.018 -35.550 1.00 55.16 306 ASN A CA 1
ATOM 2317 C C . ASN A 1 306 ? 31.318 -2.879 -36.726 1.00 55.16 306 ASN A C 1
ATOM 2319 O O . ASN A 1 306 ? 31.319 -1.871 -37.434 1.00 55.16 306 ASN A O 1
ATOM 2323 N N . ASP A 1 307 ? 30.476 -3.890 -36.944 1.00 58.75 307 ASP A N 1
ATOM 2324 C CA . ASP A 1 307 ? 29.510 -3.930 -38.045 1.00 58.75 307 ASP A CA 1
ATOM 2325 C C . ASP A 1 307 ? 28.134 -3.482 -37.543 1.00 58.75 307 ASP A C 1
ATOM 2327 O O . ASP A 1 307 ? 27.248 -4.270 -37.207 1.00 58.75 307 ASP A O 1
ATOM 2331 N N . GLY A 1 308 ? 27.968 -2.162 -37.455 1.00 51.56 308 GLY A N 1
ATOM 2332 C CA . GLY A 1 308 ? 26.686 -1.541 -37.138 1.00 51.56 308 GLY A CA 1
ATOM 2333 C C . GLY A 1 308 ? 25.615 -1.848 -38.202 1.00 51.56 308 GLY A C 1
ATOM 2334 O O . GLY A 1 308 ? 25.914 -1.866 -39.401 1.00 51.56 308 GLY A O 1
ATOM 2335 N N . PRO A 1 309 ? 24.344 -2.050 -37.810 1.00 49.41 309 PRO A N 1
ATOM 2336 C CA . PRO A 1 309 ? 23.269 -2.322 -38.754 1.00 49.41 309 PRO A CA 1
ATOM 2337 C C . PRO A 1 309 ? 22.988 -1.098 -39.636 1.00 49.41 309 PRO A C 1
ATOM 2339 O O . PRO A 1 309 ? 22.576 -0.035 -39.170 1.00 49.41 309 PRO A O 1
ATOM 2342 N N . SER A 1 310 ? 23.185 -1.278 -40.942 1.00 49.41 310 SER A N 1
ATOM 2343 C CA . SER A 1 310 ? 22.793 -0.331 -41.984 1.00 49.41 310 SER A CA 1
ATOM 2344 C C . SER A 1 310 ? 21.271 -0.146 -41.971 1.00 49.41 310 SER A C 1
ATOM 2346 O O . SER A 1 310 ? 20.508 -1.050 -42.321 1.00 49.41 310 SER A O 1
ATOM 2348 N N . ALA A 1 311 ? 20.818 1.032 -41.537 1.00 49.56 311 ALA A N 1
ATOM 2349 C CA . ALA A 1 311 ? 19.414 1.411 -41.551 1.00 49.56 311 ALA A CA 1
ATOM 2350 C C . ALA A 1 311 ? 18.915 1.528 -43.002 1.00 49.56 311 ALA A C 1
ATOM 2352 O O . ALA A 1 311 ? 19.182 2.508 -43.700 1.00 49.56 311 ALA A O 1
ATOM 2353 N N . ARG A 1 312 ? 18.164 0.520 -43.460 1.00 46.47 312 ARG A N 1
ATOM 2354 C CA . ARG A 1 312 ? 17.380 0.602 -44.696 1.00 46.47 312 ARG A CA 1
ATOM 2355 C C . ARG A 1 312 ? 16.266 1.634 -44.526 1.00 46.47 312 ARG A C 1
ATOM 2357 O O . ARG A 1 312 ? 15.402 1.511 -43.663 1.00 46.47 312 ARG A O 1
ATOM 2364 N N . SER A 1 313 ? 16.306 2.638 -45.392 1.00 47.16 313 SER A N 1
ATOM 2365 C CA . SER A 1 313 ? 15.284 3.666 -45.565 1.00 47.16 313 SER A CA 1
ATOM 2366 C C . SER A 1 313 ? 13.938 3.034 -45.970 1.00 47.16 313 SER A C 1
ATOM 2368 O O . SER A 1 313 ? 13.922 2.246 -46.921 1.00 47.16 313 SER A O 1
ATOM 2370 N N . PRO A 1 314 ? 12.811 3.339 -45.298 1.00 54.22 314 PRO A N 1
ATOM 2371 C CA . PRO A 1 314 ? 11.507 2.859 -45.731 1.00 54.22 314 PRO A CA 1
ATOM 2372 C C . PRO A 1 314 ? 11.031 3.628 -46.969 1.00 54.22 314 PRO A C 1
ATOM 2374 O O . PRO A 1 314 ? 10.931 4.855 -46.996 1.00 54.22 314 PRO A O 1
ATOM 2377 N N . SER A 1 315 ? 10.740 2.853 -48.007 1.00 45.12 315 SER A N 1
ATOM 2378 C CA . SER A 1 315 ? 10.133 3.249 -49.270 1.00 45.12 315 SER A CA 1
ATOM 2379 C C . SER A 1 315 ? 8.802 3.981 -49.078 1.00 45.12 315 SER A C 1
ATOM 2381 O O . SER A 1 315 ? 7.912 3.503 -48.376 1.00 45.12 315 SER A O 1
ATOM 2383 N N . LYS A 1 316 ? 8.670 5.114 -49.780 1.00 44.84 316 LYS A N 1
ATOM 2384 C CA . LYS A 1 316 ? 7.417 5.833 -50.052 1.00 44.84 316 LYS A CA 1
ATOM 2385 C C . LYS A 1 316 ? 6.320 4.864 -50.505 1.00 44.84 316 LYS A C 1
ATOM 2387 O O . LYS A 1 316 ? 6.479 4.208 -51.532 1.00 44.84 316 LYS A O 1
ATOM 2392 N N . LEU A 1 317 ? 5.196 4.854 -49.792 1.00 49.88 317 LEU A N 1
ATOM 2393 C CA .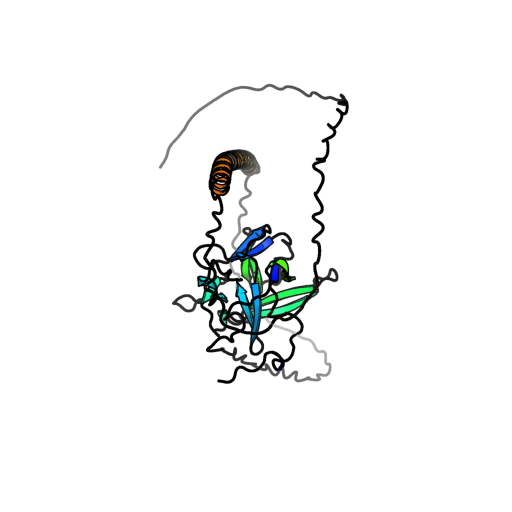 LEU A 1 317 ? 3.929 4.342 -50.306 1.00 49.88 317 LEU A CA 1
ATOM 2394 C C . LEU A 1 317 ? 3.130 5.488 -50.955 1.00 49.88 317 LEU A C 1
ATOM 2396 O O . LEU A 1 317 ? 3.201 6.624 -50.475 1.00 49.88 317 LEU A O 1
ATOM 2400 N N . PRO A 1 318 ? 2.411 5.213 -52.056 1.00 54.53 318 PRO A N 1
ATOM 2401 C CA . PRO A 1 318 ? 1.651 6.211 -52.795 1.00 54.53 318 PRO A CA 1
ATOM 2402 C C . PRO A 1 318 ? 0.388 6.635 -52.036 1.00 54.53 318 PRO A C 1
ATOM 2404 O O . PRO A 1 318 ? -0.344 5.805 -51.501 1.00 54.53 318 PRO A O 1
ATOM 2407 N N . MET A 1 319 ? 0.141 7.947 -52.025 1.00 39.66 319 MET A N 1
ATOM 2408 C CA . MET A 1 319 ? -1.137 8.537 -51.637 1.00 39.66 319 MET A CA 1
ATOM 2409 C C . MET A 1 319 ? -2.219 8.093 -52.618 1.00 39.66 319 MET A C 1
ATOM 2411 O O . MET A 1 319 ? -2.124 8.371 -53.812 1.00 39.66 319 MET A O 1
ATOM 2415 N N . THR A 1 320 ? -3.259 7.448 -52.101 1.00 50.72 320 THR A N 1
ATOM 2416 C CA . THR A 1 320 ? -4.542 7.340 -52.790 1.00 50.72 320 THR A CA 1
ATOM 2417 C C . THR A 1 320 ? -5.370 8.571 -52.454 1.00 50.72 320 THR A C 1
ATOM 2419 O O . THR A 1 320 ? -5.912 8.715 -51.359 1.00 50.72 320 THR A O 1
ATOM 2422 N N . GLU A 1 321 ? -5.387 9.469 -53.425 1.00 57.94 321 GLU A N 1
ATOM 2423 C CA . GLU A 1 321 ? -6.447 10.418 -53.729 1.00 57.94 321 GLU A CA 1
ATOM 2424 C C . GLU A 1 321 ? -7.773 9.659 -53.879 1.00 57.94 321 GLU A C 1
ATOM 2426 O O . GLU A 1 321 ? -7.815 8.674 -54.615 1.00 57.94 321 GLU A O 1
ATOM 2431 N N . ASN A 1 322 ? -8.805 10.047 -53.120 1.00 41.28 322 ASN A N 1
ATOM 2432 C CA . ASN A 1 322 ? -10.195 10.123 -53.579 1.00 41.28 322 ASN A CA 1
ATOM 2433 C C . ASN A 1 322 ? -11.148 10.572 -52.462 1.00 41.28 322 ASN A C 1
ATOM 2435 O O . ASN A 1 322 ? -11.105 10.077 -51.338 1.00 41.28 322 ASN A O 1
ATOM 2439 N N . ASP A 1 323 ? -12.039 11.462 -52.894 1.00 44.56 323 ASP A N 1
ATOM 2440 C CA . ASP A 1 323 ? -13.355 11.809 -52.364 1.00 44.56 323 ASP A CA 1
ATOM 2441 C C . ASP A 1 323 ? -13.454 12.599 -51.050 1.00 44.56 323 ASP A C 1
ATOM 2443 O O . ASP A 1 323 ? -12.892 12.225 -50.030 1.00 44.56 323 ASP A O 1
ATOM 2447 N N . ALA A 1 324 ? -14.252 13.659 -50.894 1.00 42.06 324 ALA A N 1
ATOM 2448 C CA . ALA A 1 324 ? -15.096 14.548 -51.712 1.00 42.06 324 ALA A CA 1
ATOM 2449 C C . ALA A 1 324 ? -16.211 15.044 -50.764 1.00 42.06 324 ALA A C 1
ATOM 2451 O O . ALA A 1 324 ? -16.569 14.351 -49.813 1.00 42.06 324 ALA A O 1
ATOM 2452 N N . LYS A 1 325 ? -16.817 16.187 -51.120 1.00 45.78 325 LYS A N 1
ATOM 2453 C CA . LYS A 1 325 ? -18.013 16.844 -50.540 1.00 45.78 325 LYS A CA 1
ATOM 2454 C C . LYS A 1 325 ? -17.726 17.739 -49.336 1.00 45.78 325 LYS A C 1
ATOM 2456 O O . LYS A 1 325 ? -17.502 17.261 -48.235 1.00 45.78 325 LYS A O 1
ATOM 2461 N N . ASP A 1 326 ? -17.646 19.063 -49.473 1.00 45.41 326 ASP A N 1
ATOM 2462 C CA . ASP A 1 326 ? -18.474 20.024 -50.236 1.00 45.41 326 ASP A CA 1
ATOM 2463 C C . ASP A 1 326 ? -19.961 19.997 -49.854 1.00 45.41 326 ASP A C 1
ATOM 2465 O O . ASP A 1 326 ? -20.736 19.255 -50.452 1.00 45.41 326 ASP A O 1
ATOM 2469 N N . ILE A 1 327 ? -20.312 20.804 -48.840 1.00 45.25 327 ILE A N 1
ATOM 2470 C CA . ILE A 1 327 ? -21.603 21.490 -48.619 1.00 45.25 327 ILE A CA 1
ATOM 2471 C C . ILE A 1 327 ? -21.245 22.767 -47.820 1.00 45.25 327 ILE A C 1
ATOM 2473 O O . ILE A 1 327 ? -20.730 22.668 -46.710 1.00 45.25 327 ILE A O 1
ATOM 2477 N N . GLY A 1 328 ? -21.264 23.968 -48.413 1.00 37.84 328 GLY A N 1
ATOM 2478 C CA . GLY A 1 328 ? -22.438 24.856 -48.501 1.00 37.84 328 GLY A CA 1
ATOM 2479 C C . GLY A 1 328 ? -22.626 25.654 -47.196 1.00 37.84 328 GLY A C 1
ATOM 2480 O O . GLY A 1 328 ? -23.085 25.102 -46.208 1.00 37.84 328 GLY A O 1
ATOM 2481 N N . SER A 1 329 ? -22.087 26.871 -47.060 1.00 44.56 329 SER A N 1
ATOM 2482 C CA . SER A 1 329 ? -22.661 28.174 -47.465 1.00 44.56 329 SER A CA 1
ATOM 2483 C C . SER A 1 329 ? -23.972 28.568 -46.758 1.00 44.56 329 SER A C 1
ATOM 2485 O O . SER A 1 329 ? -24.987 27.894 -46.887 1.00 44.56 329 SER A O 1
ATOM 2487 N N . GLY A 1 330 ? -23.936 29.724 -46.082 1.00 35.50 330 GLY A N 1
ATOM 2488 C CA . GLY A 1 330 ? -25.074 30.454 -45.503 1.00 35.50 330 GLY A CA 1
ATOM 2489 C C . GLY A 1 330 ? -24.640 31.130 -44.194 1.00 35.50 330 GLY A C 1
ATOM 2490 O O . GLY A 1 330 ? -24.417 30.449 -43.208 1.00 35.50 330 GLY A O 1
ATOM 2491 N N . GLY A 1 331 ? -24.376 32.435 -44.088 1.00 42.34 331 GLY A N 1
ATOM 2492 C CA . GLY A 1 331 ? -25.053 33.571 -44.707 1.00 42.34 331 GLY A CA 1
ATOM 2493 C C . GLY A 1 331 ? -26.101 34.107 -43.726 1.00 42.34 331 GLY A C 1
ATOM 2494 O O . GLY A 1 331 ? -27.210 33.590 -43.698 1.00 42.34 331 GLY A O 1
ATOM 2495 N N . GLY A 1 332 ? -25.756 35.115 -42.910 1.00 33.16 332 GLY A N 1
ATOM 2496 C CA . GLY A 1 332 ? -26.727 35.752 -42.008 1.00 33.16 332 GLY A CA 1
ATOM 2497 C C . GLY A 1 332 ? -26.139 36.640 -40.905 1.00 33.16 332 GLY A C 1
ATOM 2498 O O . GLY A 1 332 ? -26.085 36.247 -39.748 1.00 33.16 332 GLY A O 1
ATOM 2499 N N . SER A 1 333 ? -25.738 37.861 -41.258 1.00 42.47 333 SER A N 1
ATOM 2500 C CA . SER A 1 333 ? -25.922 39.048 -40.394 1.00 42.47 333 SER A CA 1
ATOM 2501 C C . SER A 1 333 ? -27.319 39.632 -40.716 1.00 42.47 333 SER A C 1
ATOM 2503 O O . SER A 1 333 ? -27.781 39.322 -41.819 1.00 42.47 333 SER A O 1
ATOM 2505 N N . PRO A 1 334 ? -27.995 40.488 -39.903 1.00 59.44 334 PRO A N 1
ATOM 2506 C CA . PRO A 1 334 ? -27.434 41.442 -38.930 1.00 59.44 334 PRO A CA 1
ATOM 2507 C C . PRO A 1 334 ? -28.295 41.733 -37.656 1.00 59.44 334 PRO A C 1
ATOM 2509 O O . PRO A 1 334 ? -29.387 41.211 -37.471 1.00 59.44 334 PRO A O 1
ATOM 2512 N N . ALA A 1 335 ? -27.808 42.699 -36.859 1.00 40.97 335 ALA A N 1
ATOM 2513 C CA . ALA A 1 335 ? -28.567 43.746 -36.146 1.00 40.97 335 ALA A CA 1
ATOM 2514 C C . ALA A 1 335 ? -29.041 43.564 -34.675 1.00 40.97 335 ALA A C 1
ATOM 2516 O O . ALA A 1 335 ? -29.959 42.821 -34.360 1.00 40.97 335 ALA A O 1
ATOM 2517 N N . ALA A 1 336 ? -28.514 44.490 -33.854 1.00 42.50 336 ALA A N 1
ATOM 2518 C CA . ALA A 1 336 ? -29.231 45.427 -32.969 1.00 42.50 336 ALA A CA 1
ATOM 2519 C C . ALA A 1 336 ? -29.348 45.179 -31.442 1.00 42.50 336 ALA A C 1
ATOM 2521 O O . ALA A 1 336 ? -29.976 44.243 -30.970 1.00 42.50 336 ALA A O 1
ATOM 2522 N N . ARG A 1 337 ? -28.918 46.246 -30.737 1.00 37.34 337 ARG A N 1
ATOM 2523 C CA . ARG A 1 337 ? -29.523 46.931 -29.569 1.00 37.34 337 ARG A CA 1
ATOM 2524 C C . ARG A 1 337 ? -29.150 46.530 -28.122 1.00 37.34 337 ARG A C 1
ATOM 2526 O O . ARG A 1 337 ? -29.478 45.467 -27.625 1.00 37.34 337 ARG A O 1
ATOM 2533 N N . LEU A 1 338 ? -28.539 47.530 -27.467 1.00 50.50 338 LEU A N 1
ATOM 2534 C CA . LEU A 1 338 ? -28.473 47.896 -26.033 1.00 50.50 338 LEU A CA 1
ATOM 2535 C C . LEU A 1 338 ? -29.870 47.888 -25.336 1.00 50.50 338 LEU A C 1
ATOM 2537 O O . LEU A 1 338 ? -30.853 47.907 -26.081 1.00 50.50 338 LEU A O 1
ATOM 2541 N N . PRO A 1 339 ? -30.018 47.989 -23.984 1.00 62.22 339 PRO A N 1
ATOM 2542 C CA . PRO A 1 339 ? -29.063 48.520 -23.003 1.00 62.22 339 PRO A CA 1
ATOM 2543 C C . PRO A 1 339 ? -28.887 47.717 -21.697 1.00 62.22 339 PRO A C 1
ATOM 2545 O O . PRO A 1 339 ? -29.462 46.661 -21.461 1.00 62.22 339 PRO A O 1
ATOM 2548 N N . ARG A 1 340 ? -28.001 48.285 -20.880 1.00 56.03 340 ARG A N 1
ATOM 2549 C CA . ARG A 1 340 ? -27.479 47.861 -19.589 1.00 56.03 340 ARG A CA 1
ATOM 2550 C C . ARG A 1 340 ? -28.119 48.756 -18.520 1.00 56.03 340 ARG A C 1
ATOM 2552 O O . ARG A 1 340 ? -27.759 49.924 -18.463 1.00 56.03 340 ARG A O 1
ATOM 2559 N N . ASP A 1 341 ? -28.992 48.192 -17.694 1.00 57.16 341 ASP A N 1
ATOM 2560 C CA . ASP A 1 341 ? -29.427 48.722 -16.391 1.00 57.16 341 ASP A CA 1
ATOM 2561 C C . ASP A 1 341 ? -29.025 47.636 -15.366 1.00 57.16 341 ASP A C 1
ATOM 2563 O O . ASP A 1 341 ? -29.217 46.452 -15.629 1.00 57.16 341 ASP A O 1
ATOM 2567 N N . GLY A 1 342 ? -28.255 47.895 -14.304 1.00 61.03 342 GLY A N 1
ATOM 2568 C CA . GLY A 1 342 ? -28.612 48.752 -13.172 1.00 61.03 342 GLY A CA 1
ATOM 2569 C C . GLY A 1 342 ? -29.592 47.972 -12.285 1.00 61.03 342 GLY A C 1
ATOM 2570 O O . GLY A 1 342 ? -30.722 47.762 -12.702 1.00 61.03 342 GLY A O 1
ATOM 2571 N N . VAL A 1 343 ? -29.204 47.454 -11.114 1.00 54.16 343 VAL A N 1
ATOM 2572 C CA . VAL A 1 343 ? -29.444 48.037 -9.763 1.00 54.16 343 VAL A CA 1
ATOM 2573 C C . VAL A 1 343 ? -29.548 46.828 -8.787 1.00 54.16 343 VAL A C 1
ATOM 2575 O O . VAL A 1 343 ? -29.948 45.759 -9.252 1.00 54.16 343 VAL A O 1
ATOM 2578 N N . PRO A 1 344 ? -29.386 46.959 -7.456 1.00 61.41 344 PRO A N 1
ATOM 2579 C CA . PRO A 1 344 ? -28.312 47.530 -6.640 1.00 61.41 344 PRO A CA 1
ATOM 2580 C C . PRO A 1 344 ? -27.404 46.461 -5.985 1.00 61.41 344 PRO A C 1
ATOM 2582 O O . PRO A 1 344 ? -27.840 45.299 -5.812 1.00 61.41 344 PRO A O 1
#

Foldseek 3Di:
DDDDPPVPPPDPVPFDQFFWKWKAQPVGRQWTWFQDPDFQFIFIDGDDPDQGRTWGWADDDQWIATAGRDDPVRVVRLQKTKFWDQDPVRDTFQGIGIDGFALDQRRTKDWDWDDPVPRDIFTWIDTRVVPPQWTWAQDDPRRGTGIDNDPPSRTIDMDTDCVSPTSPDPCSHPDHPPNDDRPPPPPVPVPPPPPDDDDDDDDDDDDDDDDDDDDDDDPPPDPPPPPVVVVVVVVVVVVVVVVVVVVVVVVVVVVVVVVVVVVVVVVVVVVPCPPDPDPPDDDDDDDDDDDDDDDDDPPPPDPPDPDDDDDDDDDDDDDDDDDDDDDDDDDDDDYDDDDDDDDD

Organism: NCBI:txid1460663

pLDDT: mean 74.61, std 20.82, range [33.16, 98.0]

Sequence (344 aa):
MGSLRLDERGVTDYFDSHSFYRFHHRNRPNETLLITDGDGDVDMMTFNISSSENWQIYYQQGRWFIRPYASSVVQSWKDYQLGLMQDEKGNVGALPKVAKRSGGLGQQWTFAQVDDGNGGFGYRISNGLLGNTSFLALTGDGGQPGMQSSSEGTVWDMQVNRQAGDPSMDNSYEDVNNFVVATTSVTSVLSTSKATAGPSLSSASSSTSTATSISPGSASGSASVGSGAIAGIVVGAVLVVLAATGAFIFFAKRRKRNQVRDRYREAELRSDTKVTYAHMGSPAEIGSDPVVHMGSYQEERYELGNDGPSARSPSKLPMTENDAKDIGSGGGSPAARLPRDGVP

InterPro domains:
  IPR051694 Immunoregulatory Receptor-like [PTHR15549] (183-318)

Secondary structure (DSSP, 8-state):
-----GGGS---TT--TTSEEEEEETTEEEEEEEEPTTT-BEEEEE--S-GGG-EEEEEETTEEEEEE---GGGGGGGGEEEEEEE-TT-PEEEEEEEEE---SGGG-EEEEEEE-SSS-EEEEEEETTTEEEEEEEEETTTTEEEEES--TT--EEEEE-GGG----STTTTPPPSS------------------------------------------------HHHHHHHHHHHHHHHHHHHHHHHHHHHHHHHHHHHHHHHHHHHHHT--------PPPPP--------------------------PPPPPPPP-------------------------

Radius of gyration: 34.93 Å; chains: 1; bounding box: 122×74×78 Å